Protein AF-0000000083530276 (afdb_homodimer)

Sequence (252 aa):
MCEHCATYPDEVVCFPQPLDVSVANFPADESKGFHTVPITSTIYIEQSDFREVMEKGYKRLTPDQSVGLRHAGFVISVQKLIKNKNGKLVELEATCRKSDTAEKPKAFIHWVSNPLICELRLYERLMCEHCATYPDEVVCFPQPLDVSVANFPADESKGFHTVPITSTIYIEQSDFREVMEKGYKRLTPDQSVGLRHAGFVISVQKLIKNKNGKLVELEATCRKSDTAEKPKAFIHWVSNPLICELRLYERL

Secondary structure (DSSP, 8-state):
--------SS-EE---S-EEEEE---SS-TTS--EEEEE-SEEEE-GGGB-SS--TT--SBBTTB-EEETTTTEEEEEEEEEE-TTS-EEEEEEEEEETTTSPPPS-EE--EESPEEEEEEEE---/--------SS-EE---S-EEEEEES-SS-TTS-EEEEEE-SEEEE-GGGB-SS--TT--SBBTTB-EEETTTTEEEEEEEEEE-TTS-EEEEEEEEEETTTSPPPS-EE--EESPEEEEEEEE---

pLDDT: mean 71.94, std 24.77, range [24.06, 97.12]

Foldseek 3Di:
DPPCPPPDPPPPVPCCWQQQQQQQPDPPPSPDDSRGGRVHQDKDFDPVQEDADDDPPNQGAYQVAWAAAHSRQKIKHFDDFDADPVRHTDDTDIDIDGCVPDDPGRYHGYMDDPDDDDDDDDDDDD/DPPCCPPDPPNPVPCPWQQQQQQQDDPVDSPPDRRRGRVPQDKDFDPVQEDADDDPPNQGAYQVAWAAAHRRQKIKHFDDFDADPVRHTDDTDIDIDGCVPDDPGRYHGYMDDPDDDDDDDDDDDD

Organism: Scyliorhinus torazame (NCBI:txid75743)

Radius of gyration: 19.66 Å; Cα contacts (8 Å, |Δi|>4): 557; chains: 2; bounding box: 43×63×41 Å

InterPro domains:
  IPR011035 Large ribosomal subunit protein bL25/Gln-tRNA synthetase, anti-codon-binding domain superfamily [SSF50715] (19-126)
  IPR020056 Large ribosomal subunit protein bL25/Gln-tRNA synthetase, N-terminal [G3DSA:2.40.240.10] (7-115)
  IPR020059 Glutamyl/glutaminyl-tRNA synthetase, class Ib, anti-codon binding domain [PF03950] (17-96)
  IPR050132 Glutamine/Glutamate--tRNA Ligase [PTHR43097] (15-126)

Structure (mmCIF, N/CA/C/O backbone):
data_AF-0000000083530276-model_v1
#
loop_
_entity.id
_entity.type
_entity.pdbx_description
1 polymer 'Glutamyl/glutaminyl-tRNA synthetase class Ib anti-codon binding domain-containing protein'
#
loop_
_atom_site.group_PDB
_atom_site.id
_atom_site.type_symbol
_atom_site.label_atom_id
_atom_site.label_alt_id
_atom_site.label_comp_id
_atom_site.label_asym_id
_atom_site.label_entity_id
_atom_site.label_seq_id
_atom_site.pdbx_PDB_ins_code
_atom_site.Cartn_x
_atom_site.Cartn_y
_atom_site.Cartn_z
_atom_site.occupancy
_atom_site.B_iso_or_equiv
_atom_site.auth_seq_id
_atom_site.auth_comp_id
_atom_site.auth_asym_id
_atom_site.auth_atom_id
_atom_site.pdbx_PDB_model_num
ATOM 1 N N . MET A 1 1 ? -23.109 13.375 -6.117 1 24.06 1 MET A N 1
ATOM 2 C CA . MET A 1 1 ? -23.312 14.742 -5.637 1 24.06 1 MET A CA 1
ATOM 3 C C . MET A 1 1 ? -22.234 15.133 -4.637 1 24.06 1 MET A C 1
ATOM 5 O O . MET A 1 1 ? -22.125 14.531 -3.562 1 24.06 1 MET A O 1
ATOM 9 N N . CYS A 1 2 ? -20.953 15.508 -5.176 1 31.14 2 CYS A N 1
ATOM 10 C CA . CYS A 1 2 ? -19.828 16.25 -4.637 1 31.14 2 CYS A CA 1
ATOM 11 C C . CYS A 1 2 ? -20.281 17.531 -3.957 1 31.14 2 CYS A C 1
ATOM 13 O O . CYS A 1 2 ? -20.375 18.578 -4.598 1 31.14 2 CYS A O 1
ATOM 15 N N . GLU A 1 3 ? -21.312 17.469 -3.143 1 30.55 3 GLU A N 1
ATOM 16 C CA . GLU A 1 3 ? -22.031 18.703 -2.801 1 30.55 3 GLU A CA 1
ATOM 17 C C . GLU A 1 3 ? -21.078 19.766 -2.264 1 30.55 3 GLU A C 1
ATOM 19 O O . GLU A 1 3 ? -21.078 20.906 -2.734 1 30.55 3 GLU A O 1
ATOM 24 N N . HIS A 1 4 ? -20.969 19.844 -0.93 1 28.92 4 HIS A N 1
ATOM 25 C CA . HIS A 1 4 ? -20.656 21.141 -0.32 1 28.92 4 HIS A CA 1
ATOM 26 C C . HIS A 1 4 ? -19.188 21.484 -0.476 1 28.92 4 HIS A C 1
ATOM 28 O O . HIS A 1 4 ? -18.328 20.938 0.236 1 28.92 4 HIS A O 1
ATOM 34 N N . CYS A 1 5 ? -18.656 21.625 -1.73 1 33.47 5 CYS A N 1
ATOM 35 C CA . CYS A 1 5 ? -17.469 22.422 -2.027 1 33.47 5 CYS A CA 1
ATOM 36 C C . CYS A 1 5 ? -17.516 23.766 -1.323 1 33.47 5 CYS A C 1
ATOM 38 O O . CYS A 1 5 ? -18.281 24.656 -1.717 1 33.47 5 CYS A O 1
ATOM 40 N N . ALA A 1 6 ? -17.547 23.766 0.037 1 33.94 6 ALA A N 1
ATOM 41 C CA . ALA A 1 6 ? -17.625 25.078 0.696 1 33.94 6 ALA A CA 1
ATOM 42 C C . ALA A 1 6 ? -16.641 26.062 0.076 1 33.94 6 ALA A C 1
ATOM 44 O O . ALA A 1 6 ? -15.617 25.672 -0.481 1 33.94 6 ALA A O 1
ATOM 45 N N . THR A 1 7 ? -17.094 27.406 -0.295 1 32.28 7 THR A N 1
ATOM 46 C CA . THR A 1 7 ? -16.547 28.672 -0.77 1 32.28 7 THR A CA 1
ATOM 47 C C . THR A 1 7 ? -15.266 29.016 -0.015 1 32.28 7 THR A C 1
ATOM 49 O O . THR A 1 7 ? -14.766 30.141 -0.112 1 32.28 7 THR A O 1
ATOM 52 N N . TYR A 1 8 ? -14.758 28.266 0.948 1 33.16 8 TYR A N 1
ATOM 53 C CA . TYR A 1 8 ? -13.641 29.016 1.524 1 33.16 8 TYR A CA 1
ATOM 54 C C . TYR A 1 8 ? -12.562 29.266 0.479 1 33.16 8 TYR A C 1
ATOM 56 O O . TYR A 1 8 ? -12.43 28.516 -0.486 1 33.16 8 TYR A O 1
ATOM 64 N N . PRO A 1 9 ? -11.906 30.547 0.506 1 37.06 9 PRO A N 1
ATOM 65 C CA . PRO A 1 9 ? -10.945 31.109 -0.452 1 37.06 9 PRO A CA 1
ATOM 66 C C . PRO A 1 9 ? -9.945 30.062 -0.948 1 37.06 9 PRO A C 1
ATOM 68 O O . PRO A 1 9 ? -9.367 30.234 -2.027 1 37.06 9 PRO A O 1
ATOM 71 N N . ASP A 1 10 ? -9.352 29.375 -0.023 1 37.03 10 ASP A N 1
ATOM 72 C CA . ASP A 1 10 ? -8.211 28.594 -0.499 1 37.03 10 ASP A CA 1
ATOM 73 C C . ASP A 1 10 ? -8.672 27.391 -1.333 1 37.03 10 ASP A C 1
ATOM 75 O O . ASP A 1 10 ? -9.547 26.625 -0.907 1 37.03 10 ASP A O 1
ATOM 79 N N . GLU A 1 11 ? -8.781 27.641 -2.668 1 36.16 11 GLU A N 1
ATOM 80 C CA . GLU A 1 11 ? -9.242 26.734 -3.721 1 36.16 11 GLU A CA 1
ATOM 81 C C . GLU A 1 11 ? -8.758 25.312 -3.48 1 36.16 11 GLU A C 1
ATOM 83 O O . GLU A 1 11 ? -7.551 25.047 -3.473 1 36.16 11 GLU A O 1
ATOM 88 N N . VAL A 1 12 ? -9.32 24.828 -2.562 1 40.88 12 VAL A N 1
ATOM 89 C CA . VAL A 1 12 ? -9.125 23.375 -2.486 1 40.88 12 VAL A CA 1
ATOM 90 C C . VAL A 1 12 ? -9.516 22.734 -3.814 1 40.88 12 VAL A C 1
ATOM 92 O O . VAL A 1 12 ? -10.602 22.984 -4.336 1 40.88 12 VAL A O 1
ATOM 95 N N . VAL A 1 13 ? -8.578 22.75 -4.77 1 33.81 13 VAL A N 1
ATOM 96 C CA . VAL A 1 13 ? -8.875 21.969 -5.969 1 33.81 13 VAL A CA 1
ATOM 97 C C . VAL A 1 13 ? -9.156 20.516 -5.594 1 33.81 13 VAL A C 1
ATOM 99 O O . VAL A 1 13 ? -8.352 19.891 -4.914 1 33.81 13 VAL A O 1
ATOM 102 N N . CYS A 1 14 ? -10.422 20.359 -5.184 1 36.25 14 CYS A N 1
ATOM 103 C CA . CYS A 1 14 ? -10.773 18.953 -5.066 1 36.25 14 CYS A CA 1
ATOM 104 C C . CYS A 1 14 ? -10.352 18.172 -6.312 1 36.25 14 CYS A C 1
ATOM 106 O O . CYS A 1 14 ? -10.664 18.594 -7.434 1 36.25 14 CYS A O 1
ATOM 108 N N . PHE A 1 15 ? -9.141 17.891 -6.402 1 37.22 15 PHE A N 1
ATOM 109 C CA . PHE A 1 15 ? -8.68 17.125 -7.559 1 37.22 15 PHE A CA 1
ATOM 110 C C . PHE A 1 15 ? -9.602 15.938 -7.824 1 37.22 15 PHE A C 1
ATOM 112 O O . PHE A 1 15 ? -9.672 15 -7.02 1 37.22 15 PHE A O 1
ATOM 119 N N . PRO A 1 16 ? -10.711 16.312 -8.281 1 39.78 16 PRO A N 1
ATOM 120 C CA . PRO A 1 16 ? -11.422 15.125 -8.758 1 39.78 16 PRO A CA 1
ATOM 121 C C . PRO A 1 16 ? -10.516 14.164 -9.516 1 39.78 16 PRO A C 1
ATOM 123 O O . PRO A 1 16 ? -10.875 13 -9.711 1 39.78 16 PRO A O 1
ATOM 126 N N . GLN A 1 17 ? -9.5 14.695 -10.32 1 35.34 17 GLN A N 1
ATOM 127 C CA . GLN A 1 17 ? -8.742 13.922 -11.305 1 35.34 17 GLN A CA 1
ATOM 128 C C . GLN A 1 17 ? -7.57 13.195 -10.641 1 35.34 17 GLN A C 1
ATOM 130 O O . GLN A 1 17 ? -7.008 13.68 -9.656 1 35.34 17 GLN A O 1
ATOM 135 N N . PRO A 1 18 ? -7.414 11.945 -10.93 1 37.19 18 PRO A N 1
ATOM 136 C CA . PRO A 1 18 ? -6.238 11.195 -10.484 1 37.19 18 PRO A CA 1
ATOM 137 C C . PRO A 1 18 ? -4.945 11.992 -10.602 1 37.19 18 PRO A C 1
ATOM 139 O O . PRO A 1 18 ? -4.715 12.664 -11.617 1 37.19 18 PRO A O 1
ATOM 142 N N . LEU A 1 19 ? -4.617 12.758 -9.672 1 40.28 19 LEU A N 1
ATOM 143 C CA . LEU A 1 19 ? -3.348 13.469 -9.727 1 40.28 19 LEU A CA 1
ATOM 144 C C . LEU A 1 19 ? -2.225 12.555 -10.188 1 40.28 19 LEU A C 1
ATOM 146 O O . LEU A 1 19 ? -2.096 11.43 -9.695 1 40.28 19 LEU A O 1
ATOM 150 N N . ASP A 1 20 ? -1.773 12.711 -11.406 1 34.88 20 ASP A N 1
ATOM 151 C CA . ASP A 1 20 ? -0.655 11.977 -11.984 1 34.88 20 ASP A CA 1
ATOM 152 C C . ASP A 1 20 ? 0.632 12.227 -11.203 1 34.88 20 ASP A C 1
ATOM 154 O O . ASP A 1 20 ? 1.145 13.344 -11.18 1 34.88 20 ASP A O 1
ATOM 158 N N . VAL A 1 21 ? 0.623 11.703 -9.992 1 38.84 21 VAL A N 1
ATOM 159 C CA . VAL A 1 21 ? 1.935 11.805 -9.367 1 38.84 21 VAL A CA 1
ATOM 160 C C . VAL A 1 21 ? 2.912 10.852 -10.047 1 38.84 21 VAL A C 1
ATOM 162 O O . VAL A 1 21 ? 2.598 9.68 -10.258 1 38.84 21 VAL A O 1
ATOM 165 N N . SER A 1 22 ? 3.834 11.43 -10.797 1 36.72 22 SER A N 1
ATOM 166 C CA . SER A 1 22 ? 4.891 10.648 -11.438 1 36.72 22 SER A CA 1
ATOM 167 C C . SER A 1 22 ? 5.891 10.125 -10.414 1 36.72 22 SER A C 1
ATOM 169 O O . SER A 1 22 ? 6.438 10.898 -9.625 1 36.72 22 SER A O 1
ATOM 171 N N . VAL A 1 23 ? 5.539 9.023 -9.906 1 39.56 23 VAL A N 1
ATOM 172 C CA . VAL A 1 23 ? 6.523 8.445 -9 1 39.56 23 VAL A CA 1
ATOM 173 C C . VAL A 1 23 ? 7.715 7.918 -9.797 1 39.56 23 VAL A C 1
ATOM 175 O O . VAL A 1 23 ? 7.547 7.137 -10.734 1 39.56 23 VAL A O 1
ATOM 178 N N . ALA A 1 24 ? 8.82 8.695 -9.742 1 36.19 24 ALA A N 1
ATOM 179 C CA . ALA A 1 24 ? 10.062 8.281 -10.391 1 36.19 24 ALA A CA 1
ATOM 180 C C . ALA A 1 24 ? 10.57 6.965 -9.812 1 36.19 24 ALA A C 1
ATOM 182 O O . ALA A 1 24 ? 10.609 6.793 -8.586 1 36.19 24 ALA A O 1
ATOM 183 N N . ASN A 1 25 ? 10.297 5.906 -10.445 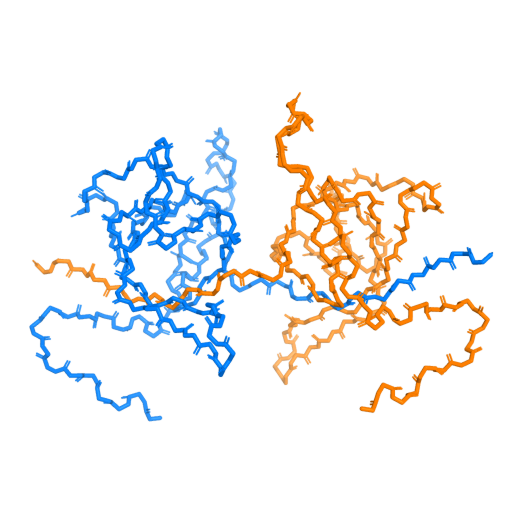1 36.06 25 ASN A N 1
ATOM 184 C CA . ASN A 1 25 ? 10.898 4.668 -9.977 1 36.06 25 ASN A CA 1
ATOM 185 C C . ASN A 1 25 ? 12.383 4.848 -9.672 1 36.06 25 ASN A C 1
ATOM 187 O O . ASN A 1 25 ? 12.828 4.598 -8.547 1 36.06 25 ASN A O 1
ATOM 191 N N . PHE A 1 26 ? 13.25 4.465 -10.523 1 36.62 26 PHE A N 1
ATOM 192 C CA . PHE A 1 26 ? 14.68 4.281 -10.312 1 36.62 26 PHE A CA 1
ATOM 193 C C . PHE A 1 26 ? 15.359 5.621 -10.062 1 36.62 26 PHE A C 1
ATOM 195 O O . PHE A 1 26 ? 15.211 6.559 -10.844 1 36.62 26 PHE A O 1
ATOM 202 N N . PRO A 1 27 ? 15.797 5.93 -8.859 1 37.75 27 PRO A N 1
ATOM 203 C CA . PRO A 1 27 ? 16.641 7.121 -8.719 1 37.75 27 PRO A CA 1
ATOM 204 C C . PRO A 1 27 ? 17.484 7.395 -9.961 1 37.75 27 PRO A C 1
ATOM 206 O O . PRO A 1 27 ? 17.672 8.555 -10.344 1 37.75 27 PRO A O 1
ATOM 209 N N . ALA A 1 28 ? 18.547 6.402 -10.312 1 36.19 28 ALA A N 1
ATOM 210 C CA . ALA A 1 28 ? 19.594 6.715 -11.281 1 36.19 28 ALA A CA 1
ATOM 211 C C . ALA A 1 28 ? 19 6.93 -12.672 1 36.19 28 ALA A C 1
ATOM 213 O O . ALA A 1 28 ? 19.5 7.738 -13.453 1 36.19 28 ALA A O 1
ATOM 214 N N . ASP A 1 29 ? 18.344 5.816 -13.367 1 33.78 29 ASP A N 1
ATOM 215 C CA . ASP A 1 29 ? 18.031 5.973 -14.789 1 33.78 29 ASP A CA 1
ATOM 216 C C . ASP A 1 29 ? 16.703 6.684 -14.984 1 33.78 29 ASP A C 1
ATOM 218 O O . ASP A 1 29 ? 15.641 6.121 -14.688 1 33.78 29 ASP A O 1
ATOM 222 N N . GLU A 1 30 ? 16.625 7.91 -14.859 1 38.12 30 GLU A N 1
ATOM 223 C CA . GLU A 1 30 ? 15.648 8.922 -15.234 1 38.12 30 GLU A CA 1
ATOM 224 C C . GLU A 1 30 ? 14.812 8.469 -16.438 1 38.12 30 GLU A C 1
ATOM 226 O O . GLU A 1 30 ? 13.828 9.117 -16.797 1 38.12 30 GLU A O 1
ATOM 231 N N . SER A 1 31 ? 15.484 7.762 -17.328 1 34.81 31 SER A N 1
ATOM 232 C CA . SER A 1 31 ? 14.875 7.496 -18.625 1 34.81 31 SER A CA 1
ATOM 233 C C . SER A 1 31 ? 13.625 6.629 -18.484 1 34.81 31 SER A C 1
ATOM 235 O O . SER A 1 31 ? 12.906 6.414 -19.469 1 34.81 31 SER A O 1
ATOM 237 N N . LYS A 1 32 ? 13.68 5.844 -17.547 1 36.72 32 LYS A N 1
ATOM 238 C CA . LYS A 1 32 ? 12.555 4.914 -17.594 1 36.72 32 LYS A CA 1
ATOM 239 C C . LYS A 1 32 ? 11.258 5.59 -17.141 1 36.72 32 LYS A C 1
ATOM 241 O O . LYS A 1 32 ? 11.297 6.617 -16.469 1 36.72 32 LYS A O 1
ATOM 246 N N . GLY A 1 33 ? 10 5 -17.297 1 30.17 33 GLY A N 1
ATOM 247 C CA . GLY A 1 33 ? 8.617 5.434 -17.484 1 30.17 33 GLY A CA 1
ATOM 248 C C . GLY A 1 33 ? 8.07 6.176 -16.281 1 30.17 33 GLY A C 1
ATOM 249 O O . GLY A 1 33 ? 8.391 5.84 -15.133 1 30.17 33 GLY A O 1
ATOM 250 N N . PHE A 1 34 ? 8.242 7.43 -16.328 1 35.69 34 PHE A N 1
ATOM 251 C CA . PHE A 1 34 ? 7.453 8.281 -15.445 1 35.69 34 PHE A CA 1
ATOM 252 C C . PHE A 1 34 ? 6.012 7.793 -15.375 1 35.69 34 PHE A C 1
ATOM 254 O O . PHE A 1 34 ? 5.434 7.395 -16.391 1 35.69 34 PHE A O 1
ATOM 261 N N . HIS A 1 35 ? 5.844 6.828 -14.422 1 35.66 35 HIS A N 1
ATOM 262 C CA . HIS A 1 35 ? 4.402 6.605 -14.406 1 35.66 35 HIS A CA 1
ATOM 263 C C . HIS A 1 35 ? 3.688 7.68 -13.594 1 35.66 35 HIS A C 1
ATOM 265 O O . HIS A 1 35 ? 4.16 8.07 -12.523 1 35.66 35 HIS A O 1
ATOM 271 N N . THR A 1 36 ? 3.193 8.68 -14.203 1 37.25 36 THR A N 1
ATOM 272 C CA . THR A 1 36 ? 2.285 9.656 -13.617 1 37.25 36 THR A CA 1
ATOM 273 C C . THR A 1 36 ? 1.164 8.969 -12.852 1 37.25 36 THR A C 1
ATOM 275 O O . THR A 1 36 ? 0.428 8.156 -13.414 1 37.25 36 THR A O 1
ATOM 278 N N . VAL A 1 37 ? 1.468 8.586 -11.656 1 40.75 37 VAL A N 1
ATOM 279 C CA . VAL A 1 37 ? 0.341 8.016 -10.93 1 40.75 37 VAL A CA 1
ATOM 280 C C . VAL A 1 37 ? -0.682 9.102 -10.609 1 40.75 37 VAL A C 1
ATOM 282 O O . VAL A 1 37 ? -0.32 10.188 -10.148 1 40.75 37 VAL A O 1
ATOM 285 N N . PRO A 1 38 ? -1.734 9.078 -11.211 1 41.25 38 PRO A N 1
ATOM 286 C CA . PRO A 1 38 ? -2.814 9.969 -10.781 1 41.25 38 PRO A CA 1
ATOM 287 C C . PRO A 1 38 ? -2.984 9.992 -9.266 1 41.25 38 PRO A C 1
ATOM 289 O O . PRO A 1 38 ? -3.105 8.938 -8.633 1 41.25 38 PRO A O 1
ATOM 292 N N . ILE A 1 39 ? -2.162 10.758 -8.609 1 45.88 39 ILE A N 1
ATOM 293 C CA . ILE A 1 39 ? -2.484 10.883 -7.188 1 45.88 39 ILE A CA 1
ATOM 294 C C . ILE A 1 39 ? -3.998 10.938 -7.008 1 45.88 39 ILE A C 1
ATOM 296 O O . ILE A 1 39 ? -4.648 11.891 -7.445 1 45.88 39 ILE A O 1
ATOM 300 N N . THR A 1 40 ? -4.527 9.867 -7.258 1 53.81 40 THR A N 1
ATOM 301 C CA . THR A 1 40 ? -5.941 9.789 -6.922 1 53.81 40 THR A CA 1
ATOM 302 C C . THR A 1 40 ? -6.195 10.305 -5.508 1 53.81 40 THR A C 1
ATOM 304 O O . THR A 1 40 ? -5.273 10.359 -4.688 1 53.81 40 THR A O 1
ATOM 307 N N . SER A 1 41 ? -7.309 10.961 -5.18 1 72 41 SER A N 1
ATOM 308 C CA . SER A 1 41 ? -7.859 11.516 -3.949 1 72 41 SER A CA 1
ATOM 309 C C . SER A 1 41 ? -7.609 10.594 -2.766 1 72 41 SER A C 1
ATOM 311 O O . SER A 1 41 ? -7.559 11.039 -1.618 1 72 41 SER A O 1
ATOM 313 N N . THR A 1 42 ? -7.145 9.367 -3.133 1 84.38 42 THR A N 1
ATOM 314 C CA . THR A 1 42 ? -6.969 8.438 -2.021 1 84.38 42 THR A CA 1
ATOM 315 C C . THR A 1 42 ? -5.641 7.695 -2.137 1 84.38 42 THR A C 1
ATOM 317 O O . THR A 1 42 ? -5.297 7.191 -3.207 1 84.38 42 THR A O 1
ATOM 320 N N . ILE A 1 43 ? -4.816 7.738 -1.068 1 86.94 43 ILE A N 1
ATOM 321 C CA . ILE A 1 43 ? -3.572 6.977 -1.052 1 86.94 43 ILE A CA 1
ATOM 322 C C . ILE A 1 43 ? -3.543 6.066 0.174 1 86.94 43 ILE A C 1
ATOM 324 O O . ILE A 1 43 ? -4.328 6.246 1.108 1 86.94 43 ILE A O 1
ATOM 328 N N . TYR A 1 44 ? -2.588 5.082 0.09 1 86.31 44 TYR A N 1
ATOM 329 C CA . TYR A 1 44 ? -2.385 4.117 1.165 1 86.31 44 TYR A CA 1
ATOM 330 C C . TYR A 1 44 ? -0.968 4.211 1.719 1 86.31 44 TYR A C 1
ATOM 332 O O . TYR A 1 44 ? 0.002 4.25 0.958 1 86.31 44 TYR A O 1
ATOM 340 N N . ILE A 1 45 ? -0.896 4.277 3.02 1 90.31 45 ILE A N 1
ATOM 341 C CA . ILE A 1 45 ? 0.416 4.289 3.654 1 90.31 45 ILE A CA 1
ATOM 342 C C . ILE A 1 45 ? 0.489 3.191 4.715 1 90.31 45 ILE A C 1
ATOM 344 O O . ILE A 1 45 ? -0.539 2.645 5.121 1 90.31 45 ILE A O 1
ATOM 348 N N . GLU A 1 46 ? 1.666 2.854 5.109 1 87.06 46 GLU A N 1
ATOM 349 C CA . GLU A 1 46 ? 1.831 1.878 6.18 1 87.06 46 GLU A CA 1
ATOM 350 C C . GLU A 1 46 ? 1.321 2.428 7.512 1 87.06 46 GLU A C 1
ATOM 352 O O . GLU A 1 46 ? 1.518 3.605 7.816 1 87.06 46 GLU A O 1
ATOM 357 N N . GLN A 1 47 ? 0.797 1.548 8.305 1 86 47 GLN A N 1
ATOM 358 C CA . GLN A 1 47 ? 0.309 1.954 9.617 1 86 47 GLN A CA 1
ATOM 359 C C . GLN A 1 47 ? 1.434 2.539 10.461 1 86 47 GLN A C 1
ATOM 361 O O . GLN A 1 47 ? 1.215 3.48 11.227 1 86 47 GLN A O 1
ATOM 366 N N . SER A 1 48 ? 2.629 2.012 10.312 1 86.94 48 SER A N 1
ATOM 367 C CA . SER A 1 48 ? 3.76 2.449 11.133 1 86.94 48 SER A CA 1
ATOM 368 C C . SER A 1 48 ? 4.223 3.846 10.727 1 86.94 48 SER A C 1
ATOM 370 O O . SER A 1 48 ? 4.992 4.48 11.453 1 86.94 48 SER A O 1
ATOM 372 N N . ASP A 1 49 ? 3.744 4.344 9.664 1 90.62 49 ASP A N 1
ATOM 373 C CA . ASP A 1 49 ? 4.172 5.645 9.164 1 90.62 49 ASP A CA 1
ATOM 374 C C . ASP A 1 49 ? 3.297 6.766 9.719 1 90.62 49 ASP A C 1
ATOM 376 O O . ASP A 1 49 ? 3.42 7.922 9.312 1 90.62 49 ASP A O 1
ATOM 380 N N . PHE A 1 50 ? 2.4 6.402 10.625 1 94.75 50 PHE A N 1
ATOM 381 C CA . PHE A 1 50 ? 1.54 7.379 11.281 1 94.75 50 PHE A CA 1
ATOM 382 C C . PHE A 1 50 ? 1.456 7.117 12.773 1 94.75 50 PHE A C 1
ATOM 384 O O . PHE A 1 50 ? 1.355 5.965 13.203 1 94.75 50 PHE A O 1
ATOM 391 N N . ARG A 1 51 ? 1.524 8.234 13.438 1 93.56 51 ARG A N 1
ATOM 392 C CA . ARG A 1 51 ? 1.273 8.18 14.875 1 93.56 51 ARG A CA 1
ATOM 393 C C . ARG A 1 51 ? 0.386 9.336 15.32 1 93.56 51 ARG A C 1
ATOM 395 O O . ARG A 1 51 ? 0.561 10.469 14.859 1 93.56 51 ARG A O 1
ATOM 402 N N . GLU A 1 52 ? -0.517 8.992 16.188 1 93.62 52 GLU A N 1
ATOM 403 C CA . GLU A 1 52 ? -1.414 10.031 16.672 1 93.62 52 GLU A CA 1
ATOM 404 C C . GLU A 1 52 ? -0.697 10.961 17.656 1 93.62 52 GLU A C 1
ATOM 406 O O . GLU A 1 52 ? -1.006 12.148 17.734 1 93.62 52 GLU A O 1
ATOM 411 N N . VAL A 1 53 ? 0.203 10.336 18.312 1 91.75 53 VAL A N 1
ATOM 412 C CA . VAL A 1 53 ? 0.939 11.109 19.312 1 91.75 53 VAL A CA 1
ATOM 413 C C . VAL A 1 53 ? 2.404 11.219 18.891 1 91.75 53 VAL A C 1
ATOM 415 O O . VAL A 1 53 ? 3.029 10.227 18.516 1 91.75 53 VAL A O 1
ATOM 418 N N . MET A 1 54 ? 2.838 12.344 18.969 1 89.06 54 MET A N 1
ATOM 419 C CA . MET A 1 54 ? 4.23 12.602 18.609 1 89.06 54 MET A CA 1
ATOM 420 C C . MET A 1 54 ? 5.176 12 19.641 1 89.06 54 MET A C 1
ATOM 422 O O . MET A 1 54 ? 4.965 12.156 20.844 1 89.06 54 MET A O 1
ATOM 426 N N . GLU A 1 55 ? 6.02 11.195 19.156 1 90.06 55 GLU A N 1
ATOM 427 C CA . GLU A 1 55 ? 7.055 10.625 20.016 1 90.06 55 GLU A CA 1
ATOM 428 C C . GLU A 1 55 ? 8.438 11.148 19.625 1 90.06 55 GLU A C 1
ATOM 430 O O . GLU A 1 55 ? 8.68 11.477 18.453 1 90.06 55 GLU A O 1
ATOM 435 N N . LYS A 1 56 ? 9.195 11.164 20.641 1 90.62 56 LYS A N 1
ATOM 436 C CA . LYS A 1 56 ? 10.547 11.648 20.391 1 90.62 56 LYS A CA 1
ATOM 437 C C . LYS A 1 56 ? 11.234 10.82 19.312 1 90.62 56 LYS A C 1
ATOM 439 O O . LYS A 1 56 ? 11.188 9.586 19.344 1 90.62 56 LYS A O 1
ATOM 444 N N . GLY A 1 57 ? 11.789 11.484 18.422 1 91.94 57 GLY A N 1
ATOM 445 C CA . GLY A 1 57 ? 12.562 10.812 17.375 1 91.94 57 GLY A CA 1
ATOM 446 C C . GLY A 1 57 ? 11.711 10.375 16.203 1 91.94 57 GLY A C 1
ATOM 447 O O . GLY A 1 57 ? 12.25 9.953 15.172 1 91.94 57 GLY A O 1
ATOM 448 N N . TYR A 1 58 ? 10.43 10.414 16.422 1 93.31 58 TYR A N 1
ATOM 449 C CA . TYR A 1 58 ? 9.555 10.039 15.32 1 93.31 58 TYR A CA 1
ATOM 450 C C . TYR A 1 58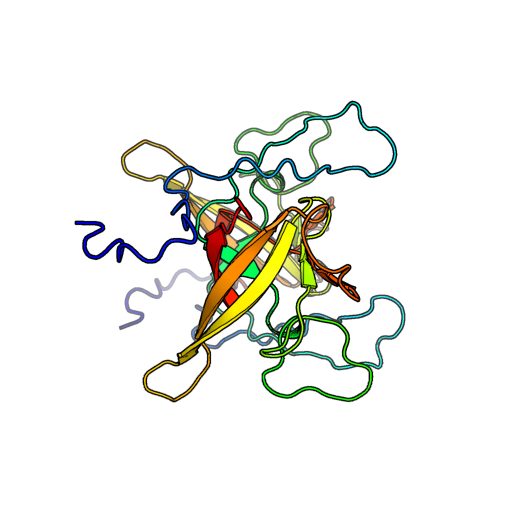 ? 9.461 11.156 14.297 1 93.31 58 TYR A C 1
ATOM 452 O O . TYR A 1 58 ? 9.133 12.297 14.633 1 93.31 58 TYR A O 1
ATOM 460 N N . LYS A 1 59 ? 9.734 10.938 13 1 96 59 LYS A N 1
ATOM 461 C CA . LYS A 1 59 ? 9.867 11.984 11.992 1 96 59 LYS A CA 1
ATOM 462 C C . LYS A 1 59 ? 8.805 11.844 10.906 1 96 59 LYS A C 1
ATOM 464 O O . LYS A 1 59 ? 8.773 12.633 9.953 1 96 59 LYS A O 1
ATOM 469 N N . ARG A 1 60 ? 7.91 10.93 11.062 1 96.62 60 ARG A N 1
ATOM 470 C CA . ARG A 1 60 ? 6.949 10.688 9.992 1 96.62 60 ARG A CA 1
ATOM 471 C C . ARG A 1 60 ? 5.629 11.398 10.273 1 96.62 60 ARG A C 1
ATOM 473 O O . ARG A 1 60 ? 5.617 12.492 10.828 1 96.62 60 ARG A O 1
ATOM 480 N N . LEU A 1 61 ? 4.574 10.938 9.852 1 96.94 61 LEU A N 1
ATOM 481 C CA . LEU A 1 61 ? 3.312 11.664 9.828 1 96.94 61 LEU A CA 1
ATOM 482 C C . LEU A 1 61 ? 2.637 11.625 11.195 1 96.94 61 LEU A C 1
ATOM 484 O O . LEU A 1 61 ? 2.51 10.555 11.797 1 96.94 61 LEU A O 1
ATOM 488 N N . THR A 1 62 ? 2.357 12.695 11.703 1 96.81 62 THR A N 1
ATOM 489 C CA . THR A 1 62 ? 1.498 12.891 12.867 1 96.81 62 THR A CA 1
ATOM 490 C C . THR A 1 62 ? 0.482 14 12.609 1 96.81 62 THR A C 1
ATOM 492 O O . THR A 1 62 ? 0.565 14.703 11.594 1 96.81 62 THR A O 1
ATOM 495 N N . PRO A 1 63 ? -0.477 14.094 13.523 1 96.06 63 PRO A N 1
ATOM 496 C CA . PRO A 1 63 ? -1.422 15.203 13.336 1 96.06 63 PRO A CA 1
ATOM 497 C C . PRO A 1 63 ? -0.74 16.562 13.328 1 96.06 63 PRO A C 1
ATOM 499 O O . PRO A 1 63 ? -1.229 17.5 12.695 1 96.06 63 PRO A O 1
ATOM 502 N N . ASP A 1 64 ? 0.492 16.703 13.883 1 95.12 64 ASP A N 1
ATOM 503 C CA . ASP A 1 64 ? 1.174 17.984 14.023 1 95.12 64 ASP A CA 1
ATOM 504 C C . ASP A 1 64 ? 2.42 18.047 13.141 1 95.12 64 ASP A C 1
ATOM 506 O O . ASP A 1 64 ? 3.145 19.047 13.148 1 95.12 64 ASP A O 1
ATOM 510 N N . GLN A 1 65 ? 2.607 16.938 12.461 1 96.12 65 GLN A N 1
ATOM 511 C CA . GLN A 1 65 ? 3.826 16.859 11.664 1 96.12 65 GLN A CA 1
ATOM 512 C C . GLN A 1 65 ? 3.533 16.344 10.258 1 96.12 65 GLN A C 1
ATOM 514 O O . GLN A 1 65 ? 2.922 15.297 10.086 1 96.12 65 GLN A O 1
ATOM 519 N N . SER A 1 66 ? 4.004 17.062 9.281 1 97.06 66 SER A N 1
ATOM 520 C CA . SER A 1 66 ? 3.799 16.672 7.891 1 97.06 66 SER A CA 1
ATOM 521 C C . SER A 1 66 ? 4.902 15.742 7.41 1 97.06 66 SER A C 1
ATOM 523 O O . SER A 1 66 ? 5.922 15.57 8.086 1 97.06 66 SER A O 1
ATOM 525 N N . VAL A 1 67 ? 4.609 15.164 6.262 1 97.12 67 VAL A N 1
ATOM 526 C CA . VAL A 1 67 ? 5.59 14.266 5.676 1 97.12 67 VAL A CA 1
ATOM 527 C C . VAL A 1 67 ? 5.555 14.383 4.152 1 97.12 67 VAL A C 1
ATOM 529 O O . VAL A 1 67 ? 4.516 14.711 3.574 1 97.12 67 VAL A O 1
ATOM 532 N N . GLY A 1 68 ? 6.699 14.172 3.613 1 95.38 68 GLY A N 1
ATOM 533 C CA . GLY A 1 68 ? 6.754 14.109 2.162 1 95.38 68 GLY A CA 1
ATOM 534 C C . GLY A 1 68 ? 6.414 12.734 1.612 1 95.38 68 GLY A C 1
ATOM 535 O O . GLY A 1 68 ? 6.711 11.719 2.242 1 95.38 68 GLY A O 1
ATOM 536 N N . LEU A 1 69 ? 5.766 12.727 0.464 1 89.62 69 LEU A N 1
ATOM 537 C CA . LEU A 1 69 ? 5.547 11.477 -0.255 1 89.62 69 LEU A CA 1
ATOM 538 C C . LEU A 1 69 ? 6.734 11.148 -1.154 1 89.62 69 LEU A C 1
ATOM 540 O O . LEU A 1 69 ? 7.117 11.953 -2.004 1 89.62 69 LEU A O 1
ATOM 544 N N . ARG A 1 70 ? 7.203 9.984 -0.907 1 88.31 70 ARG A N 1
ATOM 545 C CA . ARG A 1 70 ? 8.43 9.594 -1.591 1 88.31 70 ARG A CA 1
ATOM 546 C C . ARG A 1 70 ? 8.258 9.648 -3.105 1 88.31 70 ARG A C 1
ATOM 548 O O . ARG A 1 70 ? 7.316 9.062 -3.65 1 88.31 70 ARG A O 1
ATOM 555 N N . HIS A 1 71 ? 9.094 10.438 -3.773 1 83.62 71 HIS A N 1
ATOM 556 C CA . HIS A 1 71 ? 9.211 10.555 -5.223 1 83.62 71 HIS A CA 1
ATOM 557 C C . HIS A 1 71 ? 7.938 11.133 -5.832 1 83.62 71 HIS A C 1
ATOM 559 O O . HIS A 1 71 ? 7.688 10.969 -7.027 1 83.62 71 HIS A O 1
ATOM 565 N N . ALA A 1 72 ? 7.109 11.758 -5.094 1 83.19 72 ALA A N 1
ATOM 566 C CA . ALA A 1 72 ? 5.852 12.289 -5.613 1 83.19 72 ALA A CA 1
ATOM 567 C C . ALA A 1 72 ? 5.902 13.812 -5.715 1 83.19 72 ALA A C 1
ATOM 569 O O . ALA A 1 72 ? 5.098 14.414 -6.426 1 83.19 72 ALA A O 1
ATOM 570 N N . GLY A 1 73 ? 6.789 14.414 -4.957 1 87.19 73 GLY A N 1
ATOM 571 C CA . GLY A 1 73 ? 6.906 15.867 -4.961 1 87.19 73 GLY A CA 1
ATOM 572 C C . GLY A 1 73 ? 5.82 16.547 -4.16 1 87.19 73 GLY A C 1
ATOM 573 O O . GLY A 1 73 ? 5.484 17.703 -4.418 1 87.19 73 GLY A O 1
ATOM 574 N N . PHE A 1 74 ? 5.195 15.836 -3.229 1 89.12 74 PHE A N 1
ATOM 575 C CA . PHE A 1 74 ? 4.117 16.391 -2.422 1 89.12 74 PHE A CA 1
ATOM 576 C C . PHE A 1 74 ? 4.383 16.172 -0.937 1 89.12 74 PHE A C 1
ATOM 578 O O . PHE A 1 74 ? 5.066 15.227 -0.554 1 89.12 74 PHE A O 1
ATOM 585 N N . VAL A 1 75 ? 3.852 17.094 -0.254 1 92.94 75 VAL A N 1
ATOM 586 C CA . VAL A 1 75 ? 3.846 17.016 1.203 1 92.94 75 VAL A CA 1
ATOM 587 C C . VAL A 1 75 ? 2.408 16.938 1.711 1 92.94 75 VAL A C 1
ATOM 589 O O . VAL A 1 75 ? 1.531 17.656 1.23 1 92.94 75 VAL A O 1
ATOM 592 N N . ILE A 1 76 ? 2.211 16.062 2.723 1 93.81 76 ILE A N 1
ATOM 593 C CA . ILE A 1 76 ? 0.844 15.93 3.213 1 93.81 76 ILE A CA 1
ATOM 594 C C . ILE A 1 76 ? 0.791 16.281 4.695 1 93.81 76 ILE A C 1
ATOM 596 O O . ILE A 1 76 ? 1.776 16.109 5.418 1 93.81 76 ILE A O 1
ATOM 600 N N . SER A 1 77 ? -0.364 16.781 5.062 1 94.69 77 SER A N 1
ATOM 601 C CA . SER A 1 77 ? -0.661 17.141 6.445 1 94.69 77 SER A CA 1
ATOM 602 C C . SER A 1 77 ? -2.049 16.656 6.855 1 94.69 77 SER A C 1
ATOM 604 O O . SER A 1 77 ? -3.006 16.781 6.086 1 94.69 77 SER A O 1
ATOM 606 N N . VAL A 1 78 ? -2.111 16.188 8.07 1 95.5 78 VAL A N 1
ATOM 607 C CA . VAL A 1 78 ? -3.373 15.617 8.531 1 95.5 78 VAL A CA 1
ATOM 608 C C . VAL A 1 78 ? -4.34 16.734 8.906 1 95.5 78 VAL A C 1
ATOM 610 O O . VAL A 1 78 ? -3.963 17.688 9.586 1 95.5 78 VAL A O 1
ATOM 613 N N . GLN A 1 79 ? -5.539 16.594 8.438 1 91.69 79 GLN A N 1
ATOM 614 C CA . GLN A 1 79 ? -6.598 17.547 8.789 1 91.69 79 GLN A CA 1
ATOM 615 C C . GLN A 1 79 ? -7.586 16.906 9.773 1 91.69 79 GLN A C 1
ATOM 617 O O . GLN A 1 79 ? -8.07 17.578 10.688 1 91.69 79 GLN A O 1
ATOM 622 N N . LYS A 1 80 ? -7.918 15.664 9.508 1 92.38 80 LYS A N 1
ATOM 623 C CA . LYS A 1 80 ? -8.938 14.992 10.305 1 92.38 80 LYS A CA 1
ATOM 624 C C . LYS A 1 80 ? -8.617 13.508 10.461 1 92.38 80 LYS A C 1
ATOM 626 O O . LYS A 1 80 ? -8.164 12.859 9.516 1 92.38 80 LYS A O 1
ATOM 631 N N . LEU A 1 81 ? -8.883 13.023 11.688 1 94.06 81 LEU A N 1
ATOM 632 C CA . LEU A 1 81 ? -8.805 11.594 11.969 1 94.06 81 LEU A CA 1
ATOM 633 C C . LEU A 1 81 ? -10.188 10.953 11.906 1 94.06 81 LEU A C 1
ATOM 635 O O . LEU A 1 81 ? -11.117 11.422 12.57 1 94.06 81 LEU A O 1
ATOM 639 N N . ILE A 1 82 ? -10.32 9.945 11.148 1 89.38 82 ILE A N 1
ATOM 640 C CA . ILE A 1 82 ? -11.594 9.242 11.031 1 89.38 82 ILE A CA 1
ATOM 641 C C . ILE A 1 82 ? -11.492 7.879 11.711 1 89.38 82 ILE A C 1
ATOM 643 O O . ILE A 1 82 ? -10.727 7.016 11.281 1 89.38 82 ILE A O 1
ATOM 647 N N . LYS A 1 83 ? -12.273 7.723 12.75 1 89.62 83 LYS A N 1
ATOM 648 C CA . LYS A 1 83 ? -12.258 6.484 13.523 1 89.62 83 LYS A CA 1
ATOM 649 C C . LYS A 1 83 ? -13.547 5.699 13.328 1 89.62 83 LYS A C 1
ATOM 651 O O . LYS A 1 83 ? -14.602 6.281 13.07 1 89.62 83 LYS A O 1
ATOM 656 N N . ASN A 1 84 ? -13.336 4.406 13.391 1 84.25 84 ASN A N 1
ATOM 657 C CA . ASN A 1 84 ? -14.531 3.58 13.273 1 84.25 84 ASN A CA 1
ATOM 658 C C . ASN A 1 84 ? -15.312 3.539 14.586 1 84.25 84 ASN A C 1
ATOM 660 O O . ASN A 1 84 ? -14.984 4.262 15.531 1 84.25 84 ASN A O 1
ATOM 664 N N . LYS A 1 85 ? -16.359 2.713 14.469 1 87.62 85 LYS A N 1
ATOM 665 C CA . LYS A 1 85 ? -17.266 2.633 15.609 1 87.62 85 LYS A CA 1
ATOM 666 C C . LYS A 1 85 ? -16.531 2.162 16.859 1 87.62 85 LYS A C 1
ATOM 668 O O . LYS A 1 85 ? -16.906 2.506 17.984 1 87.62 85 LYS A O 1
ATOM 673 N N . ASN A 1 86 ? -15.406 1.454 16.719 1 89 86 ASN A N 1
ATOM 674 C CA . ASN A 1 86 ? -14.633 0.923 17.828 1 89 86 ASN A CA 1
ATOM 675 C C . ASN A 1 86 ? -13.523 1.883 18.25 1 89 86 ASN A C 1
ATOM 677 O O . ASN A 1 86 ? -12.68 1.54 19.094 1 89 86 ASN A O 1
ATOM 681 N N . GLY A 1 87 ? -13.484 2.992 17.625 1 87.94 87 GLY A N 1
ATOM 682 C CA . GLY A 1 87 ? -12.5 4.004 17.969 1 87.94 87 GLY A CA 1
ATOM 683 C C . GLY A 1 87 ? -11.164 3.797 17.266 1 87.94 87 GLY A C 1
ATOM 684 O O . GLY A 1 87 ? -10.188 4.477 17.578 1 87.94 87 GLY A O 1
ATOM 685 N N . LYS A 1 88 ? -11.117 2.85 16.422 1 84.75 88 LYS A N 1
ATOM 686 C CA . LYS A 1 88 ? -9.883 2.564 15.703 1 84.75 88 LYS A CA 1
ATOM 687 C C . LYS A 1 88 ? -9.734 3.457 14.469 1 84.75 88 LYS A C 1
ATOM 689 O O . LYS A 1 88 ? -10.703 3.678 13.742 1 84.75 88 LYS A O 1
ATOM 694 N N . LEU A 1 89 ? -8.555 4.02 14.328 1 89.12 89 LEU A N 1
ATOM 695 C CA . LEU A 1 89 ? -8.25 4.871 13.188 1 89.12 89 LEU A CA 1
ATOM 696 C C . LEU A 1 89 ? -8.281 4.07 11.891 1 89.12 89 LEU A C 1
ATOM 698 O O . LEU A 1 89 ? -7.594 3.059 11.758 1 89.12 89 LEU A O 1
ATOM 702 N N . VAL A 1 90 ? -9.156 4.578 11.008 1 82.5 90 VAL A N 1
ATOM 703 C CA . VAL A 1 90 ? -9.289 3.811 9.773 1 82.5 90 VAL A CA 1
ATOM 704 C C . VAL A 1 90 ? -8.852 4.664 8.586 1 82.5 90 VAL A C 1
ATOM 706 O O . VAL A 1 90 ? -8.359 4.137 7.59 1 82.5 90 VAL A O 1
ATOM 709 N N . GLU A 1 91 ? -9.086 5.953 8.75 1 90.06 91 GLU A N 1
ATOM 710 C CA . GLU A 1 91 ? -8.812 6.852 7.629 1 90.06 91 GLU A CA 1
ATOM 711 C C . GLU A 1 91 ? -8.32 8.211 8.117 1 90.06 91 GLU A C 1
ATOM 713 O O . GLU A 1 91 ? -8.664 8.641 9.227 1 90.06 91 GLU A O 1
ATOM 718 N N . LEU A 1 92 ? -7.512 8.812 7.25 1 93.88 92 LEU A N 1
ATOM 719 C CA . LEU A 1 92 ? -7.059 10.18 7.477 1 93.88 92 LEU A CA 1
ATOM 720 C C . LEU A 1 92 ? -7.539 11.102 6.359 1 93.88 92 LEU A C 1
ATOM 722 O O . LEU A 1 92 ? -7.535 10.719 5.188 1 93.88 92 LEU A O 1
ATOM 726 N N . GLU A 1 93 ? -8.023 12.188 6.77 1 89.06 93 GLU A N 1
ATOM 727 C CA . GLU A 1 93 ? -8.141 13.289 5.816 1 89.06 93 GLU A CA 1
ATOM 728 C C . GLU A 1 93 ? -6.918 14.195 5.875 1 89.06 93 GLU A C 1
ATOM 730 O O . GLU A 1 93 ? -6.543 14.672 6.949 1 89.06 93 GLU A O 1
ATOM 735 N N . ALA A 1 94 ? -6.324 14.344 4.719 1 92.56 94 ALA A N 1
ATOM 736 C CA . ALA A 1 94 ? -5.086 15.117 4.707 1 92.56 94 ALA A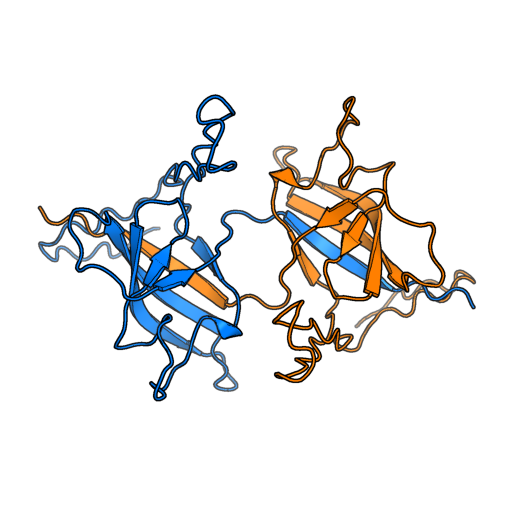 CA 1
ATOM 737 C C . ALA A 1 94 ? -5.074 16.125 3.555 1 92.56 94 ALA A C 1
ATOM 739 O O . ALA A 1 94 ? -5.758 15.922 2.547 1 92.56 94 ALA A O 1
ATOM 740 N N . THR A 1 95 ? -4.328 17.172 3.811 1 89.38 95 THR A 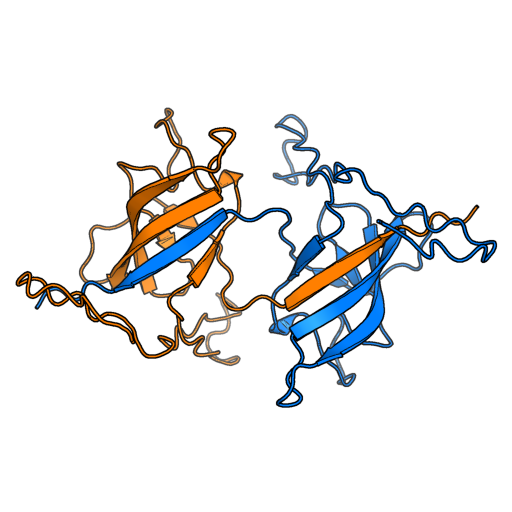N 1
ATOM 741 C CA . THR A 1 95 ? -4.047 18.109 2.73 1 89.38 95 THR A CA 1
ATOM 742 C C . THR A 1 95 ? -2.727 17.766 2.047 1 89.38 95 THR A C 1
ATOM 744 O O . THR A 1 95 ? -1.834 17.188 2.666 1 89.38 95 THR A O 1
ATOM 747 N N . CYS A 1 96 ? -2.764 18.062 0.842 1 88.38 96 CYS A N 1
ATOM 748 C CA . CYS A 1 96 ? -1.562 17.828 0.05 1 88.38 96 CYS A CA 1
ATOM 749 C C . CYS A 1 96 ? -1.123 19.094 -0.665 1 88.38 96 CYS A C 1
ATOM 751 O O . CYS A 1 96 ? -1.948 19.797 -1.252 1 88.38 96 CYS A O 1
ATOM 753 N N . ARG A 1 97 ? 0.222 19.344 -0.546 1 86.88 97 ARG A N 1
ATOM 754 C CA . ARG A 1 97 ? 0.81 20.5 -1.214 1 86.88 97 ARG A CA 1
ATOM 755 C C . ARG A 1 97 ? 2.09 20.125 -1.947 1 86.88 97 ARG A C 1
ATOM 757 O O . ARG A 1 97 ? 2.797 19.203 -1.534 1 86.88 97 ARG A O 1
ATOM 764 N N . LYS A 1 98 ? 2.346 20.875 -2.99 1 85.12 98 LYS A N 1
ATOM 765 C CA . LYS A 1 98 ? 3.615 20.656 -3.678 1 85.12 98 LYS A CA 1
ATOM 766 C C . LYS A 1 98 ? 4.797 20.938 -2.756 1 85.12 98 LYS A C 1
ATOM 768 O O . LYS A 1 98 ? 4.773 21.906 -1.983 1 85.12 98 LYS A O 1
ATOM 773 N N . SER A 1 99 ? 5.777 20.078 -2.893 1 89.06 99 SER A N 1
ATOM 774 C CA . SER A 1 99 ? 6.93 20.156 -1.999 1 89.06 99 SER A CA 1
ATOM 775 C C . SER A 1 99 ? 7.633 21.5 -2.115 1 89.06 99 SER A C 1
ATOM 777 O O . SER A 1 99 ? 8.227 21.984 -1.147 1 89.06 99 SER A O 1
ATOM 779 N N . ASP A 1 100 ? 7.582 22.078 -3.27 1 89 100 ASP A N 1
ATOM 780 C CA . ASP A 1 100 ? 8.266 23.359 -3.469 1 89 100 ASP A CA 1
ATOM 781 C C . ASP A 1 100 ? 7.504 24.5 -2.795 1 89 100 ASP A C 1
ATOM 783 O O . ASP A 1 100 ? 8.055 25.578 -2.596 1 89 100 ASP A O 1
ATOM 787 N N . THR A 1 101 ? 6.258 24.328 -2.389 1 87 101 THR A N 1
ATOM 788 C CA . THR A 1 101 ? 5.449 25.359 -1.753 1 87 101 THR A CA 1
ATOM 789 C C . THR A 1 101 ? 5.215 25.031 -0.28 1 87 101 THR A C 1
ATOM 791 O O . THR A 1 101 ? 4.66 25.844 0.461 1 87 101 THR A O 1
ATOM 794 N N . ALA A 1 102 ? 5.555 23.906 0.135 1 89.38 102 ALA A N 1
ATOM 795 C CA . ALA A 1 102 ? 5.332 23.453 1.507 1 89.38 102 ALA A CA 1
ATOM 796 C C . ALA A 1 102 ? 6.625 23.516 2.318 1 89.38 102 ALA A C 1
ATOM 798 O O . ALA A 1 102 ? 7.719 23.578 1.753 1 89.38 102 ALA A O 1
ATOM 799 N N . GLU A 1 103 ? 6.414 23.562 3.598 1 92.31 103 GLU A N 1
ATOM 800 C CA . GLU A 1 103 ? 7.566 23.422 4.484 1 92.31 103 GLU A CA 1
ATOM 801 C C . GLU A 1 103 ? 8.273 22.078 4.258 1 92.31 103 GLU A C 1
ATOM 803 O O . GLU A 1 103 ? 7.617 21.047 4.074 1 92.31 103 GLU A O 1
ATOM 808 N N . LYS A 1 104 ? 9.57 22.172 4.328 1 94.5 104 LYS A N 1
ATOM 809 C CA . LYS A 1 104 ? 10.359 20.953 4.098 1 94.5 104 LYS A CA 1
ATOM 810 C C . LYS A 1 104 ? 10.055 19.891 5.152 1 94.5 104 LYS A C 1
ATOM 812 O O . LYS A 1 104 ? 10.234 20.125 6.348 1 94.5 104 LYS A O 1
ATOM 817 N N . PRO A 1 105 ? 9.578 18.828 4.746 1 96.31 105 PRO A N 1
ATOM 818 C CA . PRO A 1 105 ? 9.258 17.781 5.707 1 96.31 105 PRO A CA 1
ATOM 819 C C . PRO A 1 105 ? 10.5 17.125 6.297 1 96.31 105 PRO A C 1
ATOM 821 O O . PRO A 1 105 ? 11.586 17.188 5.711 1 96.31 105 PRO A O 1
ATOM 824 N N . LYS A 1 106 ? 10.344 16.484 7.414 1 95.69 106 LYS A N 1
ATOM 825 C CA . LYS A 1 106 ? 11.461 15.828 8.094 1 95.69 106 LYS A CA 1
ATOM 826 C C . LYS A 1 106 ? 11.75 14.461 7.484 1 95.69 106 LYS A C 1
ATOM 828 O O . LYS A 1 106 ? 12.867 13.961 7.578 1 95.69 106 LYS A O 1
ATOM 833 N N . ALA A 1 107 ? 10.75 13.883 6.883 1 96.75 107 ALA A N 1
ATOM 834 C CA . ALA A 1 107 ? 10.906 12.547 6.316 1 96.75 107 ALA A CA 1
ATOM 835 C C . ALA A 1 107 ? 9.977 12.344 5.121 1 96.75 107 ALA A C 1
ATOM 837 O O . ALA A 1 107 ? 9.078 13.156 4.879 1 96.75 107 ALA A O 1
ATOM 838 N N . PHE A 1 108 ? 10.32 11.344 4.336 1 94.19 108 PHE A N 1
ATOM 839 C CA . PHE A 1 108 ? 9.492 10.891 3.225 1 94.19 108 PHE A CA 1
ATOM 840 C C . PHE A 1 108 ? 9.047 9.445 3.436 1 94.19 108 PHE A C 1
ATOM 842 O O . PHE A 1 108 ? 9.82 8.609 3.904 1 94.19 108 PHE A O 1
ATOM 849 N N . ILE A 1 109 ? 7.773 9.25 3.074 1 92.5 109 ILE A N 1
ATOM 850 C CA . ILE A 1 109 ? 7.273 7.906 3.314 1 92.5 109 ILE A CA 1
ATOM 851 C C . ILE A 1 109 ? 6.832 7.277 1.994 1 92.5 109 ILE A C 1
ATOM 853 O O . ILE A 1 109 ? 6.539 7.984 1.028 1 92.5 109 ILE A O 1
ATOM 857 N N . HIS A 1 110 ? 6.812 5.945 2.115 1 82.31 110 HIS A N 1
ATOM 858 C CA . HIS A 1 110 ? 6.293 5.188 0.985 1 82.31 110 HIS A CA 1
ATOM 859 C C . HIS A 1 110 ? 4.77 5.266 0.927 1 82.31 110 HIS A C 1
ATOM 861 O O . HIS A 1 110 ? 4.109 5.344 1.965 1 82.31 110 HIS A O 1
ATOM 867 N N . TRP A 1 111 ? 4.277 5.188 -0.24 1 85.44 111 TRP A N 1
ATOM 868 C CA . TRP A 1 111 ? 2.846 5.324 -0.484 1 85.44 111 TRP A CA 1
ATOM 869 C C . TRP A 1 111 ? 2.438 4.586 -1.755 1 85.44 111 TRP A C 1
ATOM 871 O O . TRP A 1 111 ? 3.273 4.316 -2.621 1 85.44 111 TRP A O 1
ATOM 881 N N . VAL A 1 112 ? 1.242 4.23 -1.708 1 82.62 112 VAL A N 1
ATOM 882 C CA . VAL A 1 112 ? 0.71 3.578 -2.9 1 82.62 112 VAL A CA 1
ATOM 883 C C . VAL A 1 112 ? -0.647 4.18 -3.256 1 82.62 112 VAL A C 1
ATOM 885 O O . VAL A 1 112 ? -1.477 4.422 -2.375 1 82.62 112 VAL A O 1
ATOM 888 N N . SER A 1 113 ? -0.742 4.496 -4.496 1 81.56 113 SER A N 1
ATOM 889 C CA . SER A 1 113 ? -2.037 4.902 -5.031 1 81.56 113 SER A CA 1
ATOM 890 C C . SER A 1 113 ? -2.619 3.832 -5.945 1 81.56 113 SER A C 1
ATOM 892 O O . SER A 1 113 ? -1.885 3.172 -6.684 1 81.56 113 SER A O 1
ATOM 894 N N . ASN A 1 114 ? -3.949 3.588 -5.82 1 79.31 114 ASN A N 1
ATOM 895 C CA . ASN A 1 114 ? -4.656 2.619 -6.652 1 79.31 114 ASN A CA 1
ATOM 896 C C . ASN A 1 114 ? -3.994 1.247 -6.605 1 79.31 114 ASN A C 1
ATOM 898 O O . ASN A 1 114 ? -3.59 0.714 -7.641 1 79.31 114 ASN A O 1
ATOM 902 N N . PRO A 1 115 ? -3.801 0.768 -5.473 1 85.62 115 PRO A N 1
ATOM 903 C CA . PRO A 1 115 ? -3.127 -0.528 -5.363 1 85.62 115 PRO A CA 1
ATOM 904 C C . PRO A 1 115 ? -3.934 -1.667 -5.984 1 85.62 115 PRO A C 1
ATOM 906 O O . PRO A 1 115 ? -5.141 -1.527 -6.199 1 85.62 115 PRO A O 1
ATOM 909 N N . LEU A 1 116 ? -3.207 -2.635 -6.402 1 87.38 116 LEU A N 1
ATOM 910 C CA . LEU A 1 116 ? -3.879 -3.895 -6.711 1 87.38 116 LEU A CA 1
ATOM 911 C C . LEU A 1 116 ? -4.184 -4.672 -5.434 1 87.38 116 LEU A C 1
ATOM 913 O O . LEU A 1 116 ? -3.289 -4.918 -4.625 1 87.38 116 LEU A O 1
ATOM 917 N N . ILE A 1 117 ? -5.445 -5.012 -5.266 1 87 117 ILE A N 1
ATOM 918 C CA . ILE A 1 117 ? -5.879 -5.723 -4.07 1 87 117 ILE A CA 1
ATOM 919 C C . ILE A 1 117 ? -5.762 -7.23 -4.293 1 87 117 ILE A C 1
ATOM 921 O O . ILE A 1 117 ? -6.145 -7.738 -5.352 1 87 117 ILE A O 1
ATOM 925 N N . CYS A 1 118 ? -5.191 -7.836 -3.316 1 88.81 118 CYS A N 1
ATOM 926 C CA . CYS A 1 118 ? -5.055 -9.281 -3.395 1 88.81 118 CYS A CA 1
ATOM 927 C C . CYS A 1 118 ? -5.75 -9.961 -2.217 1 88.81 118 CYS A C 1
ATOM 929 O O . CYS A 1 118 ? -5.453 -9.664 -1.06 1 88.81 118 CYS A O 1
ATOM 931 N N . GLU A 1 119 ? -6.691 -10.781 -2.592 1 85.31 119 GLU A N 1
ATOM 932 C CA . GLU A 1 119 ? -7.305 -11.641 -1.584 1 85.31 119 GLU A CA 1
ATOM 933 C C . GLU A 1 119 ? -6.562 -12.969 -1.464 1 85.31 119 GLU A C 1
ATOM 935 O O . GLU A 1 119 ? -6.492 -13.742 -2.426 1 85.31 119 GLU A O 1
ATOM 940 N N . LEU A 1 120 ? -6.07 -13.242 -0.264 1 84.5 120 LEU A N 1
ATOM 941 C CA . LEU A 1 120 ? -5.168 -14.375 -0.078 1 84.5 120 LEU A CA 1
ATOM 942 C C . LEU A 1 120 ? -5.891 -15.547 0.574 1 84.5 120 LEU A C 1
ATOM 944 O O . LEU A 1 120 ? -6.68 -15.359 1.502 1 84.5 120 LEU A O 1
ATOM 948 N N . ARG A 1 121 ? -5.652 -16.656 -0.06 1 79.88 121 ARG A N 1
ATOM 949 C CA . ARG A 1 121 ? -6.07 -17.922 0.543 1 79.88 121 ARG A CA 1
ATOM 950 C C . ARG A 1 121 ? -4.863 -18.766 0.922 1 79.88 121 ARG A C 1
ATOM 952 O O . ARG A 1 121 ? -4.027 -19.078 0.073 1 79.88 121 ARG A O 1
ATOM 959 N N . LEU A 1 122 ? -4.762 -19.031 2.176 1 76.69 122 LEU A N 1
ATOM 960 C CA . LEU A 1 122 ? -3.617 -19.781 2.668 1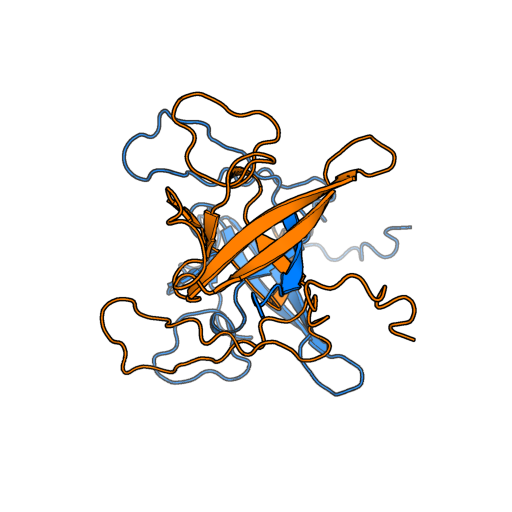 76.69 122 LEU A CA 1
ATOM 961 C C . LEU A 1 122 ? -3.756 -21.266 2.332 1 76.69 122 LEU A C 1
ATOM 963 O O . LEU A 1 122 ? -4.801 -21.875 2.59 1 76.69 122 LEU A O 1
ATOM 967 N N . TYR A 1 123 ? -2.709 -21.734 1.68 1 71.88 123 TYR A N 1
ATOM 968 C CA . TYR A 1 123 ? -2.635 -23.156 1.372 1 71.88 123 TYR A CA 1
ATOM 969 C C . TYR A 1 123 ? -1.479 -23.812 2.117 1 71.88 123 TYR A C 1
ATOM 971 O O . TYR A 1 123 ? -0.341 -23.344 2.049 1 71.88 123 TYR A O 1
ATOM 979 N N . GLU A 1 124 ? -1.815 -24.469 3.158 1 64.06 124 GLU A N 1
ATOM 980 C CA . GLU A 1 124 ? -0.792 -25.266 3.824 1 64.06 124 GLU A CA 1
ATOM 981 C C . GLU A 1 124 ? -0.794 -26.703 3.312 1 64.06 124 GLU A C 1
ATOM 983 O O . GLU A 1 124 ? -1.853 -27.266 3.006 1 64.06 124 GLU A O 1
ATOM 988 N N . ARG A 1 125 ? 0.223 -27.047 2.514 1 55.38 125 ARG A N 1
ATOM 989 C CA . ARG A 1 125 ? 0.279 -28.469 2.176 1 55.38 125 ARG A CA 1
ATOM 990 C C . ARG A 1 125 ? 0.144 -29.328 3.422 1 55.38 125 ARG A C 1
ATOM 992 O O . ARG A 1 125 ? 0.771 -29.047 4.449 1 55.38 125 ARG A O 1
ATOM 999 N N . LEU A 1 126 ? -1.027 -29.812 3.574 1 44.41 126 LEU A N 1
ATOM 1000 C CA . LEU A 1 126 ? -1.049 -30.922 4.516 1 44.41 126 LEU A CA 1
ATOM 1001 C C . LEU A 1 126 ? -0.027 -31.984 4.125 1 44.41 126 LEU A C 1
ATOM 1003 O O . LEU A 1 126 ? 0.27 -32.156 2.941 1 44.41 126 LEU A O 1
ATOM 1007 N N . MET B 1 1 ? -21.016 -15.266 7.551 1 24.7 1 MET B N 1
ATOM 1008 C CA . MET B 1 1 ? -21.188 -16.656 7.125 1 24.7 1 MET B CA 1
ATOM 1009 C C . MET B 1 1 ? -20.203 -17 6.02 1 24.7 1 MET B C 1
ATOM 1011 O O . MET B 1 1 ? -20.219 -16.406 4.941 1 24.7 1 MET B O 1
ATOM 1015 N N . CYS B 1 2 ? -18.922 -17.375 6.445 1 32.16 2 CYS B N 1
ATOM 1016 C CA . CYS B 1 2 ? -17.797 -18 5.754 1 32.16 2 CYS B CA 1
ATOM 1017 C C . CYS B 1 2 ? -18.25 -19.266 5.023 1 32.16 2 CYS B C 1
ATOM 1019 O O . CYS B 1 2 ? -18.156 -20.359 5.566 1 32.16 2 CYS B O 1
ATOM 1021 N N . GLU B 1 3 ? -19.391 -19.281 4.406 1 32.41 3 GLU B N 1
ATOM 1022 C CA . GLU B 1 3 ? -20.031 -20.547 4.078 1 32.41 3 GLU B CA 1
ATOM 1023 C C . GLU B 1 3 ? -19.078 -21.453 3.299 1 32.41 3 GLU B C 1
ATOM 1025 O O . GLU B 1 3 ? -18.922 -22.625 3.633 1 32.41 3 GLU B O 1
ATOM 1030 N N . HIS B 1 4 ? -19.031 -21.328 1.969 1 30.23 4 HIS B N 1
ATOM 1031 C CA . HIS B 1 4 ? -18.656 -22.531 1.213 1 30.23 4 HIS B CA 1
ATOM 1032 C C . HIS B 1 4 ? -17.156 -22.766 1.271 1 30.23 4 HIS B C 1
ATOM 1034 O O . HIS B 1 4 ? -16.391 -22.125 0.544 1 30.23 4 HIS B O 1
ATOM 1040 N N . CYS B 1 5 ? -16.547 -22.922 2.498 1 34.41 5 CYS B N 1
ATOM 1041 C CA . CYS B 1 5 ? -15.297 -23.641 2.686 1 34.41 5 CYS B CA 1
ATOM 1042 C C . CYS B 1 5 ? -15.32 -24.969 1.938 1 34.41 5 CYS B C 1
ATOM 1044 O O . CYS B 1 5 ? -16.031 -25.906 2.332 1 34.41 5 CYS B O 1
ATOM 1046 N N . ALA B 1 6 ? -15.445 -24.938 0.59 1 34.84 6 ALA B N 1
ATOM 1047 C CA . ALA B 1 6 ? -15.5 -26.219 -0.115 1 34.84 6 ALA B CA 1
ATOM 1048 C C . ALA B 1 6 ? -14.43 -27.172 0.404 1 34.84 6 ALA B C 1
ATOM 1050 O O . ALA B 1 6 ? -13.383 -26.75 0.903 1 34.84 6 ALA B O 1
ATOM 1051 N N . THR B 1 7 ? -14.766 -28.516 0.801 1 32.75 7 THR B N 1
ATOM 1052 C CA . THR B 1 7 ? -14.125 -29.781 1.169 1 32.75 7 THR B CA 1
ATOM 1053 C C . THR B 1 7 ? -12.922 -30.062 0.269 1 32.75 7 THR B C 1
ATOM 1055 O O . THR B 1 7 ? -12.367 -31.156 0.283 1 32.75 7 THR B O 1
ATOM 1058 N N . TYR B 1 8 ? -12.516 -29.281 -0.714 1 33.84 8 TYR B N 1
ATOM 1059 C CA . TYR B 1 8 ? -11.445 -29.984 -1.414 1 33.84 8 TYR B CA 1
ATOM 1060 C C . TYR B 1 8 ? -10.25 -30.219 -0.497 1 33.84 8 TYR B C 1
ATOM 1062 O O . TYR B 1 8 ? -10.047 -29.469 0.465 1 33.84 8 TYR B O 1
ATOM 1070 N N . PRO B 1 9 ? -9.539 -31.453 -0.643 1 37.5 9 PRO B N 1
ATOM 1071 C CA . PRO B 1 9 ? -8.461 -31.984 0.2 1 37.5 9 PRO B CA 1
ATOM 1072 C C . PRO B 1 9 ? -7.492 -30.891 0.667 1 37.5 9 PRO B C 1
ATOM 1074 O O . PRO B 1 9 ? -6.844 -31.047 1.707 1 37.5 9 PRO B O 1
ATOM 1077 N N . ASP B 1 10 ? -7.004 -30.156 -0.276 1 38.03 10 ASP B N 1
ATOM 1078 C CA . ASP B 1 10 ? -5.926 -29.25 0.127 1 38.03 10 ASP B CA 1
ATOM 1079 C C . ASP B 1 10 ? -6.465 -28.094 0.959 1 38.03 10 ASP B C 1
ATOM 1081 O O . ASP B 1 10 ? -7.406 -27.406 0.549 1 38.03 10 ASP B O 1
ATOM 1085 N N . GLU B 1 11 ? -6.582 -28.344 2.314 1 37.34 11 GLU B N 1
ATOM 1086 C CA . GLU B 1 11 ? -7.148 -27.516 3.375 1 37.34 11 GLU B CA 1
ATOM 1087 C C . GLU B 1 11 ? -6.828 -26.031 3.152 1 37.34 11 GLU B C 1
ATOM 1089 O O . GLU B 1 11 ? -5.656 -25.641 3.143 1 37.34 11 GLU B O 1
ATOM 1094 N N . VAL B 1 12 ? -7.402 -25.594 2.223 1 40.91 12 VAL B N 1
ATOM 1095 C CA . VAL B 1 12 ? -7.363 -24.141 2.18 1 40.91 12 VAL B CA 1
ATOM 1096 C C . VAL B 1 12 ? -7.789 -23.578 3.533 1 40.91 12 VAL B C 1
ATOM 1098 O O . VAL B 1 12 ? -8.797 -24 4.102 1 40.91 12 VAL B O 1
ATOM 1101 N N . VAL B 1 13 ? -6.828 -23.531 4.496 1 36.62 13 VAL B N 1
ATOM 1102 C CA . VAL B 1 13 ? -7.18 -22.828 5.727 1 36.62 13 VAL B CA 1
ATOM 1103 C C . VAL B 1 13 ? -7.676 -21.422 5.391 1 36.62 13 VAL B C 1
ATOM 1105 O O . VAL B 1 13 ? -7.004 -20.672 4.68 1 36.62 13 VAL B O 1
ATOM 1108 N N . CYS B 1 14 ? -9.008 -21.438 5.027 1 38.56 14 CYS B N 1
ATOM 1109 C CA . CYS B 1 14 ? -9.57 -20.094 4.961 1 38.56 14 CYS B CA 1
ATOM 1110 C C . CYS B 1 14 ? -9.133 -19.266 6.16 1 38.56 14 CYS B C 1
ATOM 1112 O O . CYS B 1 14 ? -9.188 -19.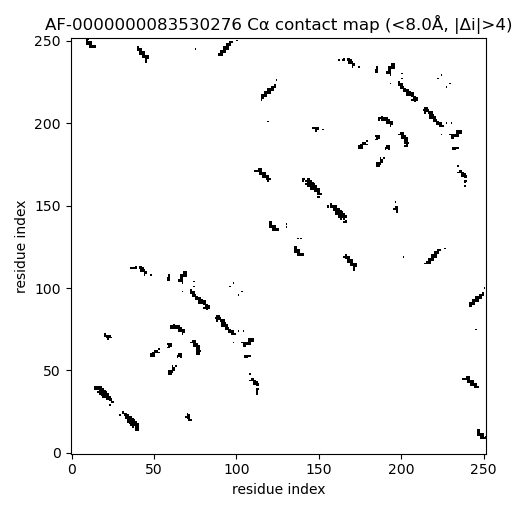734 7.301 1 38.56 14 CYS B O 1
ATOM 1114 N N . PHE B 1 15 ? -8.055 -18.609 6.066 1 40.59 15 PHE B N 1
ATOM 1115 C CA . PHE B 1 15 ? -7.559 -17.75 7.137 1 40.59 15 PHE B CA 1
ATOM 1116 C C . PHE B 1 15 ? -8.695 -16.984 7.789 1 40.59 15 PHE B C 1
ATOM 1118 O O . PHE B 1 15 ? -9.227 -16.031 7.203 1 40.59 15 PHE B O 1
ATOM 1125 N N . PRO B 1 16 ? -9.617 -17.719 8.32 1 40.38 16 PRO B N 1
ATOM 1126 C CA . PRO B 1 16 ? -10.5 -16.797 9.031 1 40.38 16 PRO B CA 1
ATOM 1127 C C . PRO B 1 16 ? -9.734 -15.734 9.812 1 40.38 16 PRO B C 1
ATOM 1129 O O . PRO B 1 16 ? -10.25 -14.633 10.047 1 40.38 16 PRO B O 1
ATOM 1132 N N . GLN B 1 17 ? -8.508 -16.109 10.461 1 37.38 17 GLN B N 1
ATOM 1133 C CA . GLN B 1 17 ? -7.785 -15.305 11.43 1 37.38 17 GLN B CA 1
ATOM 1134 C C . GLN B 1 17 ? -6.68 -14.492 10.758 1 37.38 17 GLN B C 1
ATOM 1136 O O . GLN B 1 17 ? -6.082 -14.945 9.781 1 37.38 17 GLN B O 1
ATOM 1141 N N . PRO B 1 18 ? -6.621 -13.211 10.992 1 37.88 18 PRO B N 1
ATOM 1142 C CA . PRO B 1 18 ? -5.539 -12.344 10.508 1 37.88 18 PRO B CA 1
ATOM 1143 C C . PRO B 1 18 ? -4.168 -13 10.625 1 37.88 18 PRO B C 1
ATOM 1145 O O . PRO B 1 18 ? -3.865 -13.641 11.641 1 37.88 18 PRO B O 1
ATOM 1148 N N . LEU B 1 19 ? -3.76 -13.758 9.695 1 41.41 19 LEU B N 1
ATOM 1149 C CA . LEU B 1 19 ? -2.414 -14.312 9.773 1 41.41 19 LEU B CA 1
ATOM 1150 C C . LEU B 1 19 ? -1.403 -13.234 10.156 1 41.41 19 LEU B C 1
ATOM 1152 O O . LEU B 1 19 ? -1.405 -12.141 9.578 1 41.41 19 LEU B O 1
ATOM 1156 N N . ASP B 1 20 ? -1.012 -13.25 11.383 1 38.34 20 ASP B N 1
ATOM 1157 C CA . ASP B 1 20 ? -0.009 -12.328 11.898 1 38.34 20 ASP B CA 1
ATOM 1158 C C . ASP B 1 20 ? 1.307 -12.461 11.141 1 38.34 20 ASP B C 1
ATOM 1160 O O . ASP B 1 20 ? 1.906 -13.539 11.109 1 38.34 20 ASP B O 1
ATOM 1164 N N . VAL B 1 21 ? 1.314 -11.961 9.969 1 40.97 21 VAL B N 1
ATOM 1165 C CA . VAL B 1 21 ? 2.635 -11.961 9.352 1 40.97 21 VAL B CA 1
ATOM 1166 C C . VAL B 1 21 ? 3.49 -10.852 9.961 1 40.97 21 VAL B C 1
ATOM 1168 O O . VAL B 1 21 ? 3.035 -9.711 10.102 1 40.97 21 VAL B O 1
ATOM 1171 N N . SER B 1 22 ? 4.492 -11.305 10.695 1 39.38 22 SER B N 1
ATOM 1172 C CA . SER B 1 22 ? 5.449 -10.367 11.273 1 39.38 22 SER B CA 1
ATOM 1173 C C . SER B 1 22 ? 6.379 -9.797 10.203 1 39.38 22 SER B C 1
ATOM 1175 O O . SER B 1 22 ? 7.016 -10.555 9.461 1 39.38 22 SER B O 1
ATOM 1177 N N . VAL B 1 23 ? 5.945 -8.742 9.633 1 42.75 23 VAL B N 1
ATOM 1178 C CA . VAL B 1 23 ? 6.844 -8.117 8.672 1 42.75 23 VAL B CA 1
ATOM 1179 C C . VAL B 1 23 ? 7.973 -7.398 9.406 1 42.75 23 VAL B C 1
ATOM 1181 O O . VAL B 1 23 ? 7.723 -6.609 10.32 1 42.75 23 VAL B O 1
ATOM 1184 N N . ALA B 1 24 ? 9.211 -7.988 9.305 1 40.88 24 ALA B N 1
ATOM 1185 C CA . ALA B 1 24 ? 10.398 -7.391 9.914 1 40.88 24 ALA B CA 1
ATOM 1186 C C . ALA B 1 24 ? 10.719 -6.039 9.281 1 40.88 24 ALA B C 1
ATOM 1188 O O . ALA B 1 24 ? 10.586 -5.867 8.07 1 40.88 24 ALA B O 1
ATOM 1189 N N . ASN B 1 25 ? 10.508 -5.027 10.047 1 39.25 25 ASN B N 1
ATOM 1190 C CA . ASN B 1 25 ? 10.867 -3.713 9.523 1 39.25 25 ASN B CA 1
ATOM 1191 C C . ASN B 1 25 ? 12.242 -3.725 8.875 1 39.25 25 ASN B C 1
ATOM 1193 O O . ASN B 1 25 ? 12.414 -3.221 7.762 1 39.25 25 ASN B O 1
ATOM 1197 N N . PHE B 1 26 ? 13.273 -3.535 9.656 1 38.59 26 PHE B N 1
ATOM 1198 C CA . PHE B 1 26 ? 14.641 -3.246 9.219 1 38.59 26 PHE B CA 1
ATOM 1199 C C . PHE B 1 26 ? 15.344 -4.516 8.766 1 38.59 26 PHE B C 1
ATOM 1201 O O . PHE B 1 26 ? 15.484 -5.469 9.539 1 38.59 26 PHE B O 1
ATOM 1208 N N . PRO B 1 27 ? 15.391 -4.688 7.48 1 40.81 27 PRO B N 1
ATOM 1209 C CA . PRO B 1 27 ? 16.188 -5.863 7.105 1 40.81 27 PRO B CA 1
ATOM 1210 C C . PRO B 1 27 ? 17.359 -6.113 8.047 1 40.81 27 PRO B C 1
ATOM 1212 O O . PRO B 1 27 ? 17.719 -7.266 8.312 1 40.81 27 PRO B O 1
ATOM 1215 N N . ALA B 1 28 ? 18.328 -5.113 8.258 1 39.94 28 ALA B N 1
ATOM 1216 C CA . ALA B 1 28 ? 19.578 -5.352 8.977 1 39.94 28 ALA B CA 1
ATOM 1217 C C . ALA B 1 28 ? 19.312 -5.602 10.461 1 39.94 28 ALA B C 1
ATOM 1219 O O . ALA B 1 28 ? 20.141 -6.219 11.148 1 39.94 28 ALA B O 1
ATOM 1220 N N . ASP B 1 29 ? 18.484 -4.734 11.227 1 34.62 29 ASP B N 1
ATOM 1221 C CA . ASP B 1 29 ? 18.359 -4.926 12.664 1 34.62 29 ASP B CA 1
ATOM 1222 C C . ASP B 1 29 ? 17.062 -5.645 13.008 1 34.62 29 ASP B C 1
ATOM 1224 O O . ASP B 1 29 ? 15.977 -5.059 12.922 1 34.62 29 ASP B O 1
ATOM 1228 N N . GLU B 1 30 ? 17.031 -6.898 12.922 1 40.09 30 GLU B N 1
ATOM 1229 C CA . GLU B 1 30 ? 16.062 -7.906 13.344 1 40.09 30 GLU B CA 1
ATOM 1230 C C . GLU B 1 30 ? 15.398 -7.508 14.656 1 40.09 30 GLU B C 1
ATOM 1232 O O . GLU B 1 30 ? 14.422 -8.133 15.07 1 40.09 30 GLU B O 1
ATOM 1237 N N . SER B 1 31 ? 16.172 -6.902 15.477 1 38.38 31 SER B N 1
ATOM 1238 C CA . SER B 1 31 ? 15.742 -6.691 16.859 1 38.38 31 SER B CA 1
ATOM 1239 C C . SER B 1 31 ? 14.508 -5.793 16.922 1 38.38 31 SER B C 1
ATOM 1241 O O . SER B 1 31 ? 13.859 -5.691 17.953 1 38.38 31 SER B O 1
ATOM 1243 N N . LYS B 1 32 ? 14.484 -4.879 16.062 1 37.06 32 LYS B N 1
ATOM 1244 C CA . LYS B 1 32 ? 13.422 -3.893 16.266 1 37.06 32 LYS B CA 1
ATOM 1245 C C . LYS B 1 32 ? 12.125 -4.352 15.617 1 37.06 32 LYS B C 1
ATOM 1247 O O . LYS B 1 32 ? 12.125 -4.879 14.5 1 37.06 32 LYS B O 1
ATOM 1252 N N . GLY B 1 33 ? 11.102 -4.465 16.266 1 32.41 33 GLY B N 1
ATOM 1253 C CA . GLY B 1 33 ? 9.711 -4.797 16.531 1 32.41 33 GLY B CA 1
ATOM 1254 C C . GLY B 1 33 ? 9.07 -5.602 15.406 1 32.41 33 GLY B C 1
ATOM 1255 O O . GLY B 1 33 ? 9.43 -5.438 14.242 1 32.41 33 GLY B O 1
ATOM 1256 N N . PHE B 1 34 ? 9.078 -6.852 15.633 1 38.69 34 PHE B N 1
ATOM 1257 C CA . PHE B 1 34 ? 8.281 -7.77 14.836 1 38.69 34 PHE B CA 1
ATOM 1258 C C . PHE B 1 34 ? 6.809 -7.367 14.852 1 38.69 34 PHE B C 1
ATOM 1260 O O . PHE B 1 34 ? 6.297 -6.922 15.883 1 38.69 34 PHE B O 1
ATOM 1267 N N . HIS B 1 35 ? 6.488 -6.605 13.805 1 38.25 35 HIS B N 1
ATOM 1268 C CA . HIS B 1 35 ? 5.039 -6.484 13.898 1 38.25 35 HIS B CA 1
ATOM 1269 C C . HIS B 1 35 ? 4.348 -7.648 13.195 1 38.25 35 HIS B C 1
ATOM 1271 O O . HIS B 1 35 ? 4.77 -8.07 12.117 1 38.25 35 HIS B O 1
ATOM 1277 N N . THR B 1 36 ? 3.906 -8.578 13.906 1 39.97 36 THR B N 1
ATOM 1278 C CA . THR B 1 36 ? 3.07 -9.672 13.43 1 39.97 36 THR B CA 1
ATOM 1279 C C . THR B 1 36 ? 1.844 -9.133 12.695 1 39.97 36 THR B C 1
ATOM 1281 O O . THR B 1 36 ? 1.099 -8.312 13.242 1 39.97 36 THR B O 1
ATOM 1284 N N . VAL B 1 37 ? 2.002 -8.836 11.492 1 42.44 37 VAL B N 1
ATOM 1285 C CA . VAL B 1 37 ? 0.783 -8.414 10.805 1 42.44 37 VAL B CA 1
ATOM 1286 C C . VAL B 1 37 ? -0.123 -9.625 10.578 1 42.44 37 VAL B C 1
ATOM 1288 O O . VAL B 1 37 ? 0.334 -10.664 10.109 1 42.44 37 VAL B O 1
ATOM 1291 N N . PRO B 1 38 ? -1.148 -9.672 11.273 1 43.47 38 PRO B N 1
ATOM 1292 C CA . PRO B 1 38 ? -2.133 -10.68 10.875 1 43.47 38 PRO B CA 1
ATOM 1293 C C . PRO B 1 38 ? -2.385 -10.703 9.375 1 43.47 38 PRO B C 1
ATOM 1295 O O . PRO B 1 38 ? -2.639 -9.664 8.766 1 43.47 38 PRO B O 1
ATOM 1298 N N . ILE B 1 39 ? -1.492 -11.375 8.703 1 47.16 39 ILE B N 1
ATOM 1299 C CA . ILE B 1 39 ? -1.825 -11.508 7.289 1 47.16 39 ILE B CA 1
ATOM 1300 C C . ILE B 1 39 ? -3.328 -11.719 7.133 1 47.16 39 ILE B C 1
ATOM 1302 O O . ILE B 1 39 ? -3.865 -12.75 7.551 1 47.16 39 ILE B O 1
ATOM 1306 N N . THR B 1 40 ? -4.035 -10.82 7.473 1 53.88 40 THR B N 1
ATOM 1307 C CA . THR B 1 40 ? -5.434 -10.906 7.074 1 53.88 40 THR B CA 1
ATOM 1308 C C . THR B 1 40 ? -5.555 -11.234 5.59 1 53.88 40 THR B C 1
ATOM 1310 O O . THR B 1 40 ? -4.582 -11.117 4.84 1 53.88 40 THR B O 1
ATOM 1313 N N . SER B 1 41 ? -6.73 -11.75 5.066 1 71.56 41 SER B N 1
ATOM 1314 C CA . SER B 1 41 ? -7.258 -12.242 3.797 1 71.56 41 SER B CA 1
ATOM 1315 C C . SER B 1 41 ? -7.031 -11.234 2.676 1 71.56 41 SER B C 1
ATOM 1317 O O . SER B 1 41 ? -6.961 -11.609 1.502 1 71.56 41 SER B O 1
ATOM 1319 N N . THR B 1 42 ? -6.531 -9.953 3.082 1 82.81 42 THR B N 1
ATOM 1320 C CA . THR B 1 42 ? -6.449 -9 1.981 1 82.81 42 THR B CA 1
ATOM 1321 C C . THR B 1 42 ? -5.156 -8.188 2.066 1 82.81 42 THR B C 1
ATOM 1323 O O . THR B 1 42 ? -4.832 -7.641 3.121 1 82.81 42 THR B O 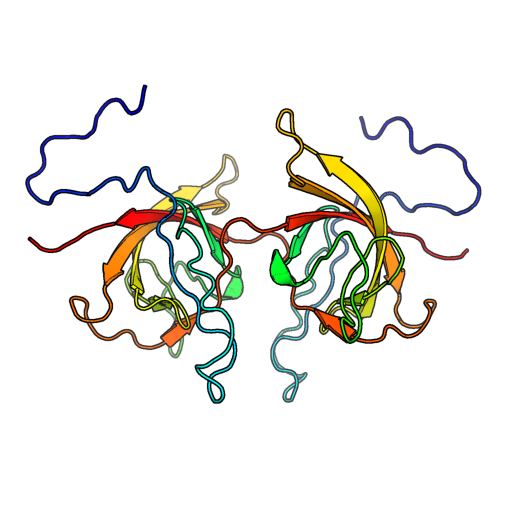1
ATOM 1326 N N . ILE B 1 43 ? -4.297 -8.172 0.979 1 86.19 43 ILE B N 1
ATOM 1327 C CA . ILE B 1 43 ? -3.102 -7.34 0.92 1 86.19 43 ILE B CA 1
ATOM 1328 C C . ILE B 1 43 ? -3.168 -6.43 -0.304 1 86.19 43 ILE B C 1
ATOM 1330 O O . ILE B 1 43 ? -3.971 -6.656 -1.212 1 86.19 43 ILE B O 1
ATOM 1334 N N . TYR B 1 44 ? -2.281 -5.395 -0.237 1 86.12 44 TYR B N 1
ATOM 1335 C CA . TYR B 1 44 ? -2.17 -4.414 -1.314 1 86.12 44 TYR B CA 1
ATOM 1336 C C . TYR B 1 44 ? -0.77 -4.422 -1.914 1 86.12 44 TYR B C 1
ATOM 1338 O O . TYR B 1 44 ? 0.225 -4.402 -1.186 1 86.12 44 TYR B O 1
ATOM 1346 N N . ILE B 1 45 ? -0.734 -4.473 -3.225 1 90.38 45 ILE B N 1
ATOM 1347 C CA . ILE B 1 45 ? 0.556 -4.41 -3.902 1 90.38 45 ILE B CA 1
ATOM 1348 C C . ILE B 1 45 ? 0.527 -3.312 -4.965 1 90.38 45 ILE B C 1
ATOM 1350 O O . ILE B 1 45 ? -0.544 -2.828 -5.34 1 90.38 45 ILE B O 1
ATOM 1354 N N . GLU B 1 46 ? 1.668 -2.916 -5.383 1 87.31 46 GLU B N 1
ATOM 1355 C CA . GLU B 1 46 ? 1.74 -1.935 -6.461 1 87.31 46 GLU B CA 1
ATOM 1356 C C . GLU B 1 46 ? 1.225 -2.518 -7.773 1 87.31 46 GLU B C 1
ATOM 1358 O O . GLU B 1 46 ? 1.481 -3.684 -8.086 1 87.31 46 GLU B O 1
ATOM 1363 N N . GLN B 1 47 ? 0.627 -1.664 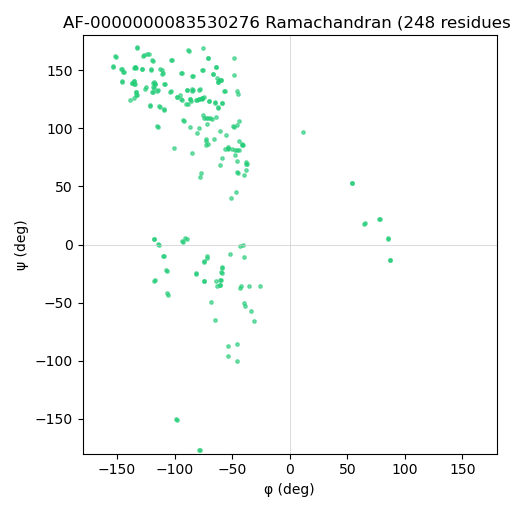-8.555 1 86.56 47 GLN B N 1
ATOM 1364 C CA . GLN B 1 47 ? 0.125 -2.104 -9.852 1 86.56 47 GLN B CA 1
ATOM 1365 C C . GLN B 1 47 ? 1.258 -2.621 -10.734 1 86.56 47 GLN B C 1
ATOM 1367 O O . GLN B 1 47 ? 1.074 -3.572 -11.5 1 86.56 47 GLN B O 1
ATOM 1372 N N . SER B 1 48 ? 2.422 -2.021 -10.617 1 87.5 48 SER B N 1
ATOM 1373 C CA . SER B 1 48 ? 3.553 -2.389 -11.461 1 87.5 48 SER B CA 1
ATOM 1374 C C . SER B 1 48 ? 4.109 -3.756 -11.078 1 87.5 48 SER B C 1
ATOM 1376 O O . SER B 1 48 ? 4.898 -4.344 -11.82 1 87.5 48 SER B O 1
ATOM 1378 N N . ASP B 1 49 ? 3.707 -4.273 -9.992 1 91.06 49 ASP B N 1
ATOM 1379 C CA . ASP B 1 49 ? 4.23 -5.547 -9.508 1 91.06 49 ASP B CA 1
ATOM 1380 C C . ASP B 1 49 ? 3.408 -6.719 -10.047 1 91.06 49 ASP B C 1
ATOM 1382 O O . ASP B 1 49 ? 3.621 -7.867 -9.648 1 91.06 49 ASP B O 1
ATOM 1386 N N . PHE B 1 50 ? 2.457 -6.406 -10.906 1 95.12 50 PHE B N 1
ATOM 1387 C CA . PHE B 1 50 ? 1.642 -7.438 -11.539 1 95.12 50 PHE B CA 1
ATOM 1388 C C . PHE B 1 50 ? 1.497 -7.176 -13.031 1 95.12 50 PHE B C 1
ATOM 1390 O O . PHE B 1 50 ? 1.312 -6.035 -13.453 1 95.12 50 PHE B O 1
ATOM 1397 N N . ARG B 1 51 ? 1.612 -8.289 -13.703 1 93.81 51 ARG B N 1
ATOM 1398 C CA . ARG B 1 51 ? 1.318 -8.242 -15.133 1 93.81 51 ARG B CA 1
ATOM 1399 C C . ARG B 1 51 ? 0.488 -9.453 -15.555 1 93.81 51 ARG B C 1
ATOM 1401 O O . ARG B 1 51 ? 0.74 -10.57 -15.102 1 93.81 51 ARG B O 1
ATOM 1408 N N . GLU B 1 52 ? -0.449 -9.172 -16.391 1 93.75 52 GLU B N 1
ATOM 1409 C CA . GLU B 1 52 ? -1.3 -10.258 -16.859 1 93.75 52 GLU B CA 1
ATOM 1410 C C . GLU B 1 52 ? -0.562 -11.141 -17.875 1 93.75 52 GLU B C 1
ATOM 1412 O O . GLU B 1 52 ? -0.808 -12.344 -17.938 1 93.75 52 GLU B O 1
ATOM 1417 N N . VAL B 1 53 ? 0.28 -10.469 -18.547 1 91.81 53 VAL B N 1
ATOM 1418 C CA . VAL B 1 53 ? 1.029 -11.195 -19.562 1 91.81 53 VAL B CA 1
ATOM 1419 C C . VAL B 1 53 ? 2.514 -11.211 -19.203 1 91.81 53 VAL B C 1
ATOM 1421 O O . VAL B 1 53 ? 3.084 -10.172 -18.859 1 91.81 53 VAL B O 1
ATOM 1424 N N . MET B 1 54 ? 3.008 -12.32 -19.297 1 89.06 54 MET B N 1
ATOM 1425 C CA . MET B 1 54 ? 4.426 -12.477 -18.984 1 89.06 54 MET B CA 1
ATOM 1426 C C . MET B 1 54 ? 5.297 -11.828 -20.047 1 89.06 54 MET B C 1
ATOM 1428 O O . MET B 1 54 ? 5.055 -11.992 -21.234 1 89.06 54 MET B O 1
ATOM 1432 N N . GLU B 1 55 ? 6.098 -10.953 -19.578 1 90.19 55 GLU B N 1
ATOM 1433 C CA . GLU B 1 55 ? 7.074 -10.312 -20.453 1 90.19 55 GLU B CA 1
ATOM 1434 C C . GLU B 1 55 ? 8.492 -10.75 -20.109 1 90.19 55 GLU B C 1
ATOM 1436 O O . GLU B 1 55 ? 8.789 -11.062 -18.953 1 90.19 55 GLU B O 1
ATOM 1441 N N . LYS B 1 56 ? 9.227 -10.727 -21.141 1 90.81 56 LYS B N 1
ATOM 1442 C CA . LYS B 1 56 ? 10.617 -11.125 -20.938 1 90.81 56 LYS B CA 1
ATOM 1443 C C . LYS B 1 56 ? 11.281 -10.266 -19.875 1 90.81 56 LYS B C 1
ATOM 1445 O O . LYS B 1 56 ? 11.148 -9.039 -19.891 1 90.81 56 LYS B O 1
ATOM 1450 N N . GLY B 1 57 ? 11.906 -10.891 -19.016 1 92 57 GLY B N 1
ATOM 1451 C CA . GLY B 1 57 ? 12.664 -10.18 -18 1 92 57 GLY B CA 1
ATOM 1452 C C . GLY B 1 57 ? 11.836 -9.797 -16.781 1 92 57 GLY B C 1
ATOM 1453 O O . GLY B 1 57 ? 12.375 -9.359 -15.773 1 92 57 GLY B O 1
ATOM 1454 N N . TYR B 1 58 ? 10.539 -9.922 -16.984 1 93.62 58 TYR B N 1
ATOM 1455 C CA . TYR B 1 58 ? 9.68 -9.609 -15.859 1 93.62 58 TYR B CA 1
ATOM 1456 C C . TYR B 1 58 ? 9.688 -10.734 -14.828 1 93.62 58 TYR B C 1
ATOM 1458 O O . TYR B 1 58 ? 9.43 -11.891 -15.164 1 93.62 58 TYR B O 1
ATOM 1466 N N . LYS B 1 59 ? 9.984 -10.477 -13.531 1 95.94 59 LYS B N 1
ATOM 1467 C CA . LYS B 1 59 ? 10.219 -11.516 -12.531 1 95.94 59 LYS B CA 1
ATOM 1468 C C . LYS B 1 59 ? 9.188 -11.445 -11.414 1 95.94 59 LYS B C 1
ATOM 1470 O O . LYS B 1 59 ? 9.234 -12.227 -10.461 1 95.94 59 LYS B O 1
ATOM 1475 N N . ARG B 1 60 ? 8.234 -10.578 -11.539 1 96.62 60 ARG B N 1
ATOM 1476 C CA . ARG B 1 60 ? 7.289 -10.391 -10.445 1 96.62 60 ARG B CA 1
ATOM 1477 C C . ARG B 1 60 ? 6.008 -11.18 -10.68 1 96.62 60 ARG B C 1
ATOM 1479 O O . ARG B 1 60 ? 6.047 -12.281 -11.242 1 96.62 60 ARG B O 1
ATOM 1486 N N . LEU B 1 61 ? 4.945 -10.789 -10.219 1 97.06 61 LEU B N 1
ATOM 1487 C CA . LEU B 1 61 ? 3.73 -11.594 -10.156 1 97.06 61 LEU B CA 1
ATOM 1488 C C . LEU B 1 61 ? 3.01 -11.594 -11.5 1 97.06 61 LEU B C 1
ATOM 1490 O O . LEU B 1 61 ? 2.803 -10.531 -12.102 1 97.06 61 LEU B O 1
ATOM 1494 N N . THR B 1 62 ? 2.766 -12.688 -12.016 1 96.81 62 THR B N 1
ATOM 1495 C CA . THR B 1 62 ? 1.884 -12.93 -13.156 1 96.81 62 THR B CA 1
ATOM 1496 C C . THR B 1 62 ? 0.945 -14.102 -12.867 1 96.81 62 THR B C 1
ATOM 1498 O O . THR B 1 62 ? 1.104 -14.805 -11.867 1 96.81 62 THR B O 1
ATOM 1501 N N . PRO B 1 63 ? -0.034 -14.25 -13.758 1 96.19 63 PRO B N 1
ATOM 1502 C CA . PRO B 1 63 ? -0.903 -15.414 -13.547 1 96.19 63 PRO B CA 1
ATOM 1503 C C . PRO B 1 63 ? -0.138 -16.734 -13.57 1 96.19 63 PRO B C 1
ATOM 1505 O O . PRO B 1 63 ? -0.547 -17.703 -12.922 1 96.19 63 PRO B O 1
ATOM 1508 N N . ASP B 1 64 ? 1.081 -16.781 -14.148 1 95.06 64 ASP B N 1
ATOM 1509 C CA . ASP B 1 64 ? 1.835 -18.031 -14.312 1 95.06 64 ASP B CA 1
ATOM 1510 C C . ASP B 1 64 ? 3.111 -18.016 -13.477 1 95.06 64 ASP B C 1
ATOM 1512 O O . ASP B 1 64 ? 3.906 -18.953 -13.523 1 95.06 64 ASP B O 1
ATOM 1516 N N . GLN B 1 65 ? 3.258 -16.906 -12.797 1 96.12 65 GLN B N 1
ATOM 1517 C CA . GLN B 1 65 ? 4.496 -16.75 -12.039 1 96.12 65 GLN B CA 1
ATOM 1518 C C . GLN B 1 65 ? 4.215 -16.266 -10.617 1 96.12 65 GLN B C 1
ATOM 1520 O O . GLN B 1 65 ? 3.549 -15.258 -10.422 1 96.12 65 GLN B O 1
ATOM 1525 N N . SER B 1 66 ? 4.762 -16.969 -9.664 1 97 66 SER B N 1
ATOM 1526 C CA . SER B 1 66 ? 4.578 -16.594 -8.266 1 97 66 SER B CA 1
ATOM 1527 C C . SER B 1 66 ? 5.637 -15.594 -7.816 1 97 66 SER B C 1
ATOM 1529 O O . SER B 1 66 ? 6.625 -15.367 -8.516 1 97 66 SER B O 1
ATOM 1531 N N . VAL B 1 67 ? 5.34 -15.031 -6.66 1 97.06 67 VAL B N 1
ATOM 1532 C CA . VAL B 1 67 ? 6.281 -14.07 -6.098 1 97.06 67 VAL B CA 1
ATOM 1533 C C . VAL B 1 67 ? 6.305 -14.195 -4.578 1 97.06 67 VAL B C 1
ATOM 1535 O O . VAL B 1 67 ? 5.312 -14.594 -3.965 1 97.06 67 VAL B O 1
ATOM 1538 N N . GLY B 1 68 ? 7.441 -13.914 -4.07 1 95 68 GLY B N 1
ATOM 1539 C CA . GLY B 1 68 ? 7.539 -13.844 -2.623 1 95 68 GLY B CA 1
ATOM 1540 C C . GLY B 1 68 ? 7.137 -12.492 -2.059 1 95 68 GLY B C 1
ATOM 1541 O O . GLY B 1 68 ? 7.355 -11.461 -2.693 1 95 68 GLY B O 1
ATOM 1542 N N . LEU B 1 69 ? 6.531 -12.523 -0.889 1 88.88 69 LEU B N 1
ATOM 1543 C CA . LEU B 1 69 ? 6.258 -11.289 -0.16 1 88.88 69 LEU B CA 1
ATOM 1544 C C . LEU B 1 69 ? 7.449 -10.891 0.705 1 88.88 69 LEU B C 1
ATOM 1546 O O . LEU B 1 69 ? 7.898 -11.672 1.545 1 88.88 69 LEU B O 1
ATOM 1550 N N . ARG B 1 70 ? 7.832 -9.703 0.452 1 87.31 70 ARG B N 1
ATOM 1551 C CA . ARG B 1 70 ? 9.055 -9.234 1.096 1 87.31 70 ARG B CA 1
ATOM 1552 C C . ARG B 1 70 ? 8.93 -9.305 2.615 1 87.31 70 ARG B C 1
ATOM 1554 O O . ARG B 1 70 ? 7.984 -8.766 3.191 1 87.31 70 ARG B O 1
ATOM 1561 N N . HIS B 1 71 ? 9.844 -10.047 3.254 1 81.81 71 HIS B N 1
ATOM 1562 C CA . HIS B 1 71 ? 10.016 -10.164 4.695 1 81.81 71 HIS B CA 1
ATOM 1563 C C . HIS B 1 71 ? 8.797 -10.82 5.344 1 81.81 71 HIS B C 1
ATOM 1565 O O . HIS B 1 71 ? 8.594 -10.703 6.555 1 81.81 71 HIS B O 1
ATOM 1571 N N . ALA B 1 72 ? 7.984 -11.469 4.641 1 82.31 72 ALA B N 1
ATOM 1572 C CA . ALA B 1 72 ? 6.777 -12.078 5.199 1 82.31 72 ALA B CA 1
ATOM 1573 C C . ALA B 1 72 ? 6.926 -13.594 5.293 1 82.31 72 ALA B C 1
ATOM 1575 O O . ALA B 1 72 ? 6.184 -14.25 6.031 1 82.31 72 ALA B O 1
ATOM 1576 N N . GLY B 1 73 ? 7.809 -14.141 4.496 1 86.19 73 GLY B N 1
ATOM 1577 C CA . GLY B 1 73 ? 8.016 -15.578 4.496 1 86.19 73 GLY B CA 1
ATOM 1578 C C . GLY B 1 73 ? 6.953 -16.344 3.727 1 86.19 73 GLY B C 1
ATOM 1579 O O . GLY B 1 73 ? 6.715 -17.516 3.988 1 86.19 73 GLY B O 1
ATOM 1580 N N . PHE B 1 74 ? 6.262 -15.664 2.801 1 88.44 74 PHE B N 1
ATOM 1581 C CA . PHE B 1 74 ? 5.195 -16.281 2.025 1 88.44 74 PHE B CA 1
ATOM 1582 C C . PHE B 1 74 ? 5.406 -16.062 0.534 1 88.44 74 PHE B C 1
ATOM 1584 O O . PHE B 1 74 ? 6.008 -15.062 0.133 1 88.44 74 PHE B O 1
ATOM 1591 N N . VAL B 1 75 ? 4.906 -17.016 -0.121 1 92.56 75 VAL B N 1
ATOM 1592 C CA . VAL B 1 75 ? 4.852 -16.938 -1.577 1 92.56 75 VAL B CA 1
ATOM 1593 C C . VAL B 1 75 ? 3.398 -16.953 -2.043 1 92.56 75 VAL B C 1
ATOM 1595 O O . VAL B 1 75 ? 2.582 -17.719 -1.538 1 92.56 75 VAL B O 1
ATOM 1598 N N . ILE B 1 76 ? 3.117 -16.078 -3.051 1 93.44 76 ILE B N 1
ATOM 1599 C CA . ILE B 1 76 ? 1.73 -16.031 -3.5 1 93.44 76 ILE B CA 1
ATOM 1600 C C . ILE B 1 76 ? 1.654 -16.391 -4.984 1 93.44 76 ILE B C 1
ATOM 1602 O O . ILE B 1 76 ? 2.604 -16.156 -5.734 1 93.44 76 ILE B O 1
ATOM 1606 N N . SER B 1 77 ? 0.52 -16.953 -5.312 1 94.62 77 SER B N 1
ATOM 1607 C CA . SER B 1 77 ? 0.202 -17.328 -6.688 1 94.62 77 SER B CA 1
ATOM 1608 C C . SER B 1 77 ? -1.224 -16.922 -7.055 1 94.62 77 SER B C 1
ATOM 1610 O O . SER B 1 77 ? -2.146 -17.094 -6.254 1 94.62 77 SER B O 1
ATOM 1612 N N . VAL B 1 78 ? -1.348 -16.453 -8.266 1 95.44 78 VAL B N 1
ATOM 1613 C CA . VAL B 1 78 ? -2.656 -15.961 -8.688 1 95.44 78 VAL B CA 1
ATOM 1614 C C . VAL B 1 78 ? -3.566 -17.141 -9.023 1 95.44 78 VAL B C 1
ATOM 1616 O O . VAL B 1 78 ? -3.152 -18.078 -9.719 1 95.44 78 VAL B O 1
ATOM 1619 N N . GLN B 1 79 ? -4.746 -17.062 -8.516 1 92 79 GLN B N 1
ATOM 1620 C CA . GLN B 1 79 ? -5.762 -18.062 -8.828 1 92 79 GLN B CA 1
ATOM 1621 C C . GLN B 1 79 ? -6.812 -17.5 -9.781 1 92 79 GLN B C 1
ATOM 1623 O O . GLN B 1 79 ? -7.285 -18.203 -10.68 1 92 79 GLN B O 1
ATOM 1628 N N . LYS B 1 80 ? -7.227 -16.281 -9.508 1 92.56 80 LYS B N 1
ATOM 1629 C CA . LYS B 1 80 ? -8.305 -15.672 -10.273 1 92.56 80 LYS B CA 1
ATOM 1630 C C . LYS B 1 80 ? -8.086 -14.164 -10.43 1 92.56 80 LYS B C 1
ATOM 1632 O O . LYS B 1 80 ? -7.652 -13.5 -9.492 1 92.56 80 LYS B O 1
ATOM 1637 N N . LEU B 1 81 ? -8.406 -13.703 -11.648 1 94.19 81 LEU B N 1
ATOM 1638 C CA . LEU B 1 81 ? -8.422 -12.273 -11.922 1 94.19 81 LEU B CA 1
ATOM 1639 C C . LEU B 1 81 ? -9.844 -11.719 -11.82 1 94.19 81 LEU B C 1
ATOM 1641 O O . LEU B 1 81 ? -10.766 -12.242 -12.445 1 94.19 81 LEU B O 1
ATOM 1645 N N . ILE B 1 82 ? -10.016 -10.711 -11.055 1 89.75 82 ILE B N 1
ATOM 1646 C CA . ILE B 1 82 ? -11.32 -10.078 -10.906 1 89.75 82 ILE B CA 1
ATOM 1647 C C . ILE B 1 82 ? -11.32 -8.711 -11.586 1 89.75 82 ILE B C 1
ATOM 1649 O O . ILE B 1 82 ? -10.578 -7.809 -11.172 1 89.75 82 ILE B O 1
ATOM 1653 N N . LYS B 1 83 ? -12.156 -8.609 -12.602 1 90 83 LYS B N 1
ATOM 1654 C CA . LYS B 1 83 ? -12.234 -7.375 -13.367 1 90 83 LYS B CA 1
ATOM 1655 C C . LYS B 1 83 ? -13.562 -6.66 -13.133 1 90 83 LYS B C 1
ATOM 1657 O O . LYS B 1 83 ? -14.57 -7.301 -12.836 1 90 83 LYS B O 1
ATOM 1662 N N . ASN B 1 84 ? -13.414 -5.355 -13.188 1 84.31 84 ASN B N 1
ATOM 1663 C CA . ASN B 1 84 ? -14.648 -4.598 -13.039 1 84.31 84 ASN B CA 1
ATOM 1664 C C . ASN B 1 84 ? -15.469 -4.598 -14.32 1 84.31 84 ASN B C 1
ATOM 1666 O O . ASN B 1 84 ? -15.133 -5.297 -15.281 1 84.31 84 ASN B O 1
ATOM 1670 N N . LYS B 1 85 ? -16.562 -3.844 -14.18 1 87.94 85 LYS B N 1
ATOM 1671 C CA . LYS B 1 85 ? -17.5 -3.809 -15.297 1 87.94 85 LYS B CA 1
ATOM 1672 C C . LYS B 1 85 ? -16.828 -3.295 -16.562 1 87.94 85 LYS B C 1
ATOM 1674 O O . LYS B 1 85 ? -17.219 -3.66 -17.672 1 87.94 85 LYS B O 1
ATOM 1679 N N . ASN B 1 86 ? -15.75 -2.52 -16.453 1 89.19 86 ASN B N 1
ATOM 1680 C CA . ASN B 1 86 ? -15.039 -1.943 -17.578 1 89.19 86 ASN B CA 1
ATOM 1681 C C . ASN B 1 86 ? -13.891 -2.84 -18.047 1 89.19 86 ASN B C 1
ATOM 1683 O O . ASN B 1 86 ? -13.094 -2.445 -18.891 1 89.19 86 ASN B O 1
ATOM 1687 N N . GLY B 1 87 ? -13.758 -3.945 -17.422 1 88.19 87 GLY B N 1
ATOM 1688 C CA . GLY B 1 87 ? -12.727 -4.898 -17.797 1 88.19 87 GLY B CA 1
ATOM 1689 C C . GLY B 1 87 ? -11.391 -4.613 -17.141 1 88.19 87 GLY B C 1
ATOM 1690 O O . GLY B 1 87 ? -10.383 -5.238 -17.469 1 88.19 87 GLY B O 1
ATOM 1691 N N . LYS B 1 88 ? -11.367 -3.666 -16.281 1 84.88 88 LYS B N 1
ATOM 1692 C CA . LYS B 1 88 ? -10.125 -3.314 -15.602 1 84.88 88 LYS B CA 1
ATOM 1693 C C . LYS B 1 88 ? -9.891 -4.199 -14.383 1 84.88 88 LYS B C 1
ATOM 1695 O O . LYS B 1 88 ? -10.82 -4.473 -13.617 1 84.88 88 LYS B O 1
ATOM 1700 N N . LEU B 1 89 ? -8.688 -4.688 -14.266 1 89.06 89 LEU B N 1
ATOM 1701 C CA . LEU B 1 89 ? -8.297 -5.52 -13.133 1 89.06 89 LEU B CA 1
ATOM 1702 C C . LEU B 1 89 ? -8.336 -4.727 -11.836 1 89.06 89 LEU B C 1
ATOM 1704 O O . LEU B 1 89 ? -7.695 -3.68 -11.719 1 89.06 89 LEU B O 1
ATOM 1708 N N . VAL B 1 90 ? -9.156 -5.293 -10.953 1 82.81 90 VAL B N 1
ATOM 1709 C CA . VAL B 1 90 ? -9.297 -4.535 -9.711 1 82.81 90 VAL B CA 1
ATOM 1710 C C . VAL B 1 90 ? -8.781 -5.363 -8.539 1 82.81 90 VAL B C 1
ATOM 1712 O O . VAL B 1 90 ? -8.289 -4.812 -7.551 1 82.81 90 VAL B O 1
ATOM 1715 N N . GLU B 1 91 ? -8.938 -6.664 -8.703 1 90.06 91 GLU B N 1
ATOM 1716 C CA . GLU B 1 91 ? -8.586 -7.547 -7.594 1 90.06 91 GLU B CA 1
ATOM 1717 C C . GLU B 1 91 ? -8.039 -8.875 -8.102 1 90.06 91 GLU B C 1
ATOM 1719 O O . GLU B 1 91 ? -8.375 -9.32 -9.203 1 90.06 91 GLU B O 1
ATOM 1724 N N . LEU B 1 92 ? -7.172 -9.414 -7.25 1 93.56 92 LEU B N 1
ATOM 1725 C CA . LEU B 1 92 ? -6.645 -10.75 -7.496 1 93.56 92 LEU B CA 1
ATOM 1726 C C . LEU B 1 92 ? -7.027 -11.703 -6.363 1 93.56 92 LEU B C 1
ATOM 1728 O O . LEU B 1 92 ? -7.008 -11.32 -5.191 1 93.56 92 LEU B O 1
ATOM 1732 N N . GLU B 1 93 ? -7.441 -12.828 -6.762 1 88.62 93 GLU B N 1
ATOM 1733 C CA . GLU B 1 93 ? -7.457 -13.93 -5.809 1 88.62 93 GLU B CA 1
ATOM 1734 C C . GLU B 1 93 ? -6.184 -14.766 -5.906 1 88.62 93 GLU B C 1
ATOM 1736 O O . GLU B 1 93 ? -5.809 -15.203 -6.992 1 88.62 93 GLU B O 1
ATOM 1741 N N . ALA B 1 94 ? -5.559 -14.883 -4.773 1 92.12 94 ALA B N 1
ATOM 1742 C CA . ALA B 1 94 ? -4.273 -15.578 -4.809 1 92.12 94 ALA B CA 1
ATOM 1743 C C . ALA B 1 94 ? -4.164 -16.578 -3.666 1 92.12 94 ALA B C 1
ATOM 1745 O O . ALA B 1 94 ? -4.82 -16.438 -2.633 1 92.12 94 ALA B O 1
ATOM 1746 N N . THR B 1 95 ? -3.367 -17.578 -3.953 1 89.12 95 THR B N 1
ATOM 1747 C CA . THR B 1 95 ? -2.994 -18.5 -2.891 1 89.12 95 THR B CA 1
ATOM 1748 C C . THR B 1 95 ? -1.674 -18.094 -2.25 1 89.12 95 THR B C 1
ATOM 1750 O O . THR B 1 95 ? -0.837 -17.453 -2.896 1 89.12 95 THR B O 1
ATOM 1753 N N . CYS B 1 96 ? -1.665 -18.391 -1.039 1 87.94 96 CYS B N 1
ATOM 1754 C CA . CYS B 1 96 ? -0.452 -18.094 -0.288 1 87.94 96 CYS B CA 1
ATOM 1755 C C . CYS B 1 96 ? 0.087 -19.328 0.405 1 87.94 96 CYS B C 1
ATOM 1757 O O . CYS B 1 96 ? -0.674 -20.094 1.007 1 87.94 96 CYS B O 1
ATOM 1759 N N . ARG B 1 97 ? 1.445 -19.469 0.266 1 86.31 97 ARG B N 1
ATOM 1760 C CA . ARG B 1 97 ? 2.127 -20.594 0.911 1 86.31 97 ARG B CA 1
ATOM 1761 C C . ARG B 1 97 ? 3.404 -20.125 1.604 1 86.31 97 ARG B C 1
ATOM 1763 O O . ARG B 1 97 ? 4.035 -19.156 1.171 1 86.31 97 ARG B O 1
ATOM 1770 N N . LYS B 1 98 ? 3.725 -20.875 2.637 1 84.38 98 LYS B N 1
ATOM 1771 C CA . LYS B 1 98 ? 4.996 -20.578 3.291 1 84.38 98 LYS B CA 1
ATOM 1772 C C . LYS B 1 98 ? 6.168 -20.781 2.334 1 84.38 98 LYS B C 1
ATOM 1774 O O . LYS B 1 98 ? 6.184 -21.734 1.559 1 84.38 98 LYS B O 1
ATOM 1779 N N . SER B 1 99 ? 7.102 -19.859 2.447 1 88.19 99 SER B N 1
ATOM 1780 C CA . SER B 1 99 ? 8.227 -19.859 1.521 1 88.19 99 SER B CA 1
ATOM 1781 C C . SER B 1 99 ? 9.023 -21.156 1.608 1 88.19 99 SER B C 1
ATOM 1783 O O . SER B 1 99 ? 9.617 -21.594 0.621 1 88.19 99 SER B O 1
ATOM 1785 N N . ASP B 1 100 ? 9.039 -21.734 2.764 1 87.88 100 ASP B N 1
ATOM 1786 C CA . ASP B 1 100 ? 9.812 -22.969 2.939 1 87.88 100 ASP B CA 1
ATOM 1787 C C . ASP B 1 100 ? 9.102 -24.156 2.285 1 87.88 100 ASP B C 1
ATOM 1789 O O . ASP B 1 100 ? 9.711 -25.203 2.066 1 87.88 100 ASP B O 1
ATOM 1793 N N . THR B 1 101 ? 7.844 -24.078 1.927 1 86.31 101 THR B N 1
ATOM 1794 C CA . THR B 1 101 ? 7.082 -25.156 1.314 1 86.31 101 THR B CA 1
ATOM 1795 C C . THR B 1 101 ? 6.785 -24.844 -0.15 1 86.31 101 THR B C 1
ATOM 1797 O O . THR B 1 101 ? 6.27 -25.703 -0.877 1 86.31 101 THR B O 1
ATOM 1800 N N . ALA B 1 102 ? 7.035 -23.703 -0.573 1 88.94 102 ALA B N 1
ATOM 1801 C CA . ALA B 1 102 ? 6.742 -23.266 -1.937 1 88.94 102 ALA B CA 1
ATOM 1802 C C . ALA B 1 102 ? 8.008 -23.25 -2.791 1 88.94 102 ALA B C 1
ATOM 1804 O O . ALA B 1 102 ? 9.117 -23.25 -2.262 1 88.94 102 ALA B O 1
ATOM 1805 N N . GLU B 1 103 ? 7.754 -23.297 -4.07 1 92.12 103 GLU B N 1
ATOM 1806 C CA . GLU B 1 103 ? 8.867 -23.078 -4.992 1 92.12 103 GLU B CA 1
ATOM 1807 C C . GLU B 1 103 ? 9.492 -21.703 -4.789 1 92.12 103 GLU B C 1
ATOM 1809 O O . GLU B 1 103 ? 8.789 -20.719 -4.582 1 92.12 103 GLU B O 1
ATOM 1814 N N . LYS B 1 104 ? 10.789 -21.703 -4.906 1 94.38 104 LYS B N 1
ATOM 1815 C CA . LYS B 1 104 ? 11.508 -20.453 -4.699 1 94.38 104 LYS B CA 1
ATOM 1816 C C . LYS B 1 104 ? 11.102 -19.406 -5.738 1 94.38 104 LYS B C 1
ATOM 1818 O O . LYS B 1 104 ? 11.266 -19.625 -6.941 1 94.38 104 LYS B O 1
ATOM 1823 N N . PRO B 1 105 ? 10.57 -18.375 -5.32 1 96.19 105 PRO B N 1
ATOM 1824 C CA . PRO B 1 105 ? 10.156 -17.344 -6.27 1 96.19 105 PRO B CA 1
ATOM 1825 C C . PRO B 1 105 ? 11.336 -16.609 -6.898 1 96.19 105 PRO B C 1
ATOM 1827 O O . PRO B 1 105 ? 12.445 -16.625 -6.348 1 96.19 105 PRO B O 1
ATOM 1830 N N . LYS B 1 106 ? 11.117 -15.984 -7.996 1 95.56 106 LYS B N 1
ATOM 1831 C CA . LYS B 1 106 ? 12.172 -15.258 -8.711 1 95.56 106 LYS B CA 1
ATOM 1832 C C . LYS B 1 106 ? 12.391 -13.875 -8.109 1 95.56 106 LYS B C 1
ATOM 1834 O O . LYS B 1 106 ? 13.477 -13.305 -8.234 1 95.56 106 LYS B O 1
ATOM 1839 N N . ALA B 1 107 ? 11.383 -13.367 -7.469 1 96.69 107 ALA B N 1
ATOM 1840 C CA . ALA B 1 107 ? 11.469 -12.023 -6.902 1 96.69 107 ALA B CA 1
ATOM 1841 C C . ALA B 1 107 ? 10.57 -11.883 -5.676 1 96.69 107 ALA B C 1
ATOM 1843 O O . ALA B 1 107 ? 9.734 -12.75 -5.414 1 96.69 107 ALA B O 1
ATOM 1844 N N . PHE B 1 108 ? 10.859 -10.852 -4.887 1 94.12 108 PHE B N 1
ATOM 1845 C CA . PHE B 1 108 ? 10.039 -10.453 -3.752 1 94.12 108 PHE B CA 1
ATOM 1846 C C . PHE B 1 108 ? 9.5 -9.039 -3.945 1 94.12 108 PHE B C 1
ATOM 1848 O O . PHE B 1 108 ? 10.219 -8.164 -4.434 1 94.12 108 PHE B O 1
ATOM 1855 N N . ILE B 1 109 ? 8.227 -8.945 -3.557 1 92.19 109 ILE B N 1
ATOM 1856 C CA . ILE B 1 109 ? 7.641 -7.629 -3.773 1 92.19 109 ILE B CA 1
ATOM 1857 C C . ILE B 1 109 ? 7.203 -7.031 -2.438 1 92.19 109 ILE B C 1
ATOM 1859 O O . ILE B 1 109 ? 6.984 -7.762 -1.467 1 92.19 109 ILE B O 1
ATOM 1863 N N . HIS B 1 110 ? 7.113 -5.711 -2.539 1 81.88 110 HIS B N 1
ATOM 1864 C CA . HIS B 1 110 ? 6.578 -4.992 -1.39 1 81.88 110 HIS B CA 1
ATOM 1865 C C . HIS B 1 110 ? 5.066 -5.16 -1.289 1 81.88 110 HIS B C 1
ATOM 1867 O O . HIS B 1 110 ? 4.383 -5.281 -2.309 1 81.88 110 HIS B O 1
ATOM 1873 N N . TRP B 1 111 ? 4.598 -5.113 -0.118 1 85.06 111 TRP B N 1
ATOM 1874 C CA . TRP B 1 111 ? 3.184 -5.332 0.17 1 85.06 111 TRP B CA 1
ATOM 1875 C C . TRP B 1 111 ? 2.771 -4.609 1.447 1 85.06 111 TRP B C 1
ATOM 1877 O O . TRP B 1 111 ? 3.613 -4.297 2.291 1 85.06 111 TRP B O 1
ATOM 1887 N N . VAL B 1 112 ? 1.562 -4.32 1.437 1 81.62 112 VAL B N 1
ATOM 1888 C CA . VAL B 1 112 ? 1.023 -3.695 2.639 1 81.62 112 VAL B CA 1
ATOM 1889 C C . VAL B 1 112 ? -0.284 -4.375 3.037 1 81.62 112 VAL B C 1
ATOM 1891 O O . VAL B 1 112 ? -1.117 -4.684 2.182 1 81.62 112 VAL B O 1
ATOM 1894 N N . SER B 1 113 ? -0.341 -4.695 4.285 1 80.06 113 SER B N 1
ATOM 1895 C CA . SER B 1 113 ? -1.595 -5.18 4.855 1 80.06 113 SER B CA 1
ATOM 1896 C C . SER B 1 113 ? -2.205 -4.148 5.801 1 80.06 113 SER B C 1
ATOM 1898 O O . SER B 1 113 ? -1.483 -3.467 6.531 1 80.06 113 SER B O 1
ATOM 1900 N N . ASN B 1 114 ? -3.549 -3.971 5.711 1 79.25 114 ASN B N 1
ATOM 1901 C CA . ASN B 1 114 ? -4.281 -3.047 6.57 1 79.25 114 ASN B CA 1
ATOM 1902 C C . ASN B 1 114 ? -3.693 -1.64 6.508 1 79.25 114 ASN B C 1
ATOM 1904 O O . ASN B 1 114 ? -3.295 -1.083 7.535 1 79.25 114 ASN B O 1
ATOM 1908 N N . PRO B 1 115 ? -3.555 -1.146 5.363 1 85.19 115 PRO B N 1
ATOM 1909 C CA . PRO B 1 115 ? -2.963 0.188 5.234 1 85.19 115 PRO B CA 1
ATOM 1910 C C . PRO B 1 115 ? -3.814 1.275 5.887 1 85.19 115 PRO B C 1
ATOM 1912 O O . PRO B 1 115 ? -5.004 1.062 6.145 1 85.19 115 PRO B O 1
ATOM 1915 N N . LEU B 1 116 ? -3.127 2.285 6.277 1 87.38 116 LEU B N 1
ATOM 1916 C CA . LEU B 1 116 ? -3.869 3.496 6.609 1 87.38 116 LEU B CA 1
ATOM 1917 C C . LEU B 1 116 ? -4.27 4.25 5.344 1 87.38 116 LEU B C 1
ATOM 1919 O O . LEU B 1 116 ? -3.42 4.555 4.504 1 87.38 116 LEU B O 1
ATOM 1923 N N . ILE B 1 117 ? -5.562 4.512 5.211 1 87.25 117 ILE B N 1
ATOM 1924 C CA . ILE B 1 117 ? -6.086 5.191 4.031 1 87.25 117 ILE B CA 1
ATOM 1925 C C . ILE B 1 117 ? -6.055 6.703 4.254 1 87.25 117 ILE B C 1
ATOM 1927 O O . ILE B 1 117 ? -6.434 7.188 5.324 1 87.25 117 ILE B O 1
ATOM 1931 N N . CYS B 1 118 ? -5.555 7.355 3.252 1 89.44 118 CYS B N 1
ATOM 1932 C CA . CYS B 1 118 ? -5.508 8.812 3.326 1 89.44 118 CYS B CA 1
ATOM 1933 C C . CYS B 1 118 ? -6.273 9.445 2.172 1 89.44 118 CYS B C 1
ATOM 1935 O O . CYS B 1 118 ? -5.98 9.172 1.005 1 89.44 118 CYS B O 1
ATOM 1937 N N . GLU B 1 119 ? -7.266 10.188 2.564 1 86 119 GLU B N 1
ATOM 1938 C CA . GLU B 1 119 ? -7.961 11.008 1.576 1 86 119 GLU B CA 1
ATOM 1939 C C . GLU B 1 119 ? -7.297 12.375 1.432 1 86 119 GLU B C 1
ATOM 1941 O O . GLU B 1 119 ? -7.25 13.148 2.387 1 86 119 GLU B O 1
ATOM 1946 N N . LEU B 1 120 ? -6.859 12.672 0.212 1 85.5 120 LEU B N 1
ATOM 1947 C CA . LEU B 1 120 ? -6.035 13.852 -0.001 1 85.5 120 LEU B CA 1
ATOM 1948 C C . LEU B 1 120 ? -6.852 14.977 -0.634 1 85.5 120 LEU B C 1
ATOM 1950 O O . LEU B 1 120 ? -7.645 14.734 -1.546 1 85.5 120 LEU B O 1
ATOM 1954 N N . ARG B 1 121 ? -6.68 16.094 -0.012 1 80.94 121 ARG B N 1
ATOM 1955 C CA . ARG B 1 121 ? -7.188 17.328 -0.612 1 80.94 121 ARG B CA 1
ATOM 1956 C C . ARG B 1 121 ? -6.043 18.234 -1.03 1 80.94 121 ARG B C 1
ATOM 1958 O O . ARG B 1 121 ? -5.207 18.609 -0.205 1 80.94 121 ARG B O 1
ATOM 1965 N N . LEU B 1 122 ? -5.977 18.484 -2.293 1 77.81 122 LEU B N 1
ATOM 1966 C CA . LEU B 1 122 ? -4.891 19.297 -2.822 1 77.81 122 LEU B CA 1
ATOM 1967 C C . LEU B 1 122 ? -5.098 20.766 -2.475 1 77.81 122 LEU B C 1
ATOM 1969 O O . LEU B 1 122 ? -6.188 21.312 -2.676 1 77.81 122 LEU B O 1
ATOM 1973 N N . TYR B 1 123 ? -4.051 21.312 -1.869 1 72.5 123 TYR B N 1
ATOM 1974 C CA . TYR B 1 123 ? -4.043 22.75 -1.567 1 72.5 123 TYR B CA 1
ATOM 1975 C C . TYR B 1 123 ? -2.943 23.453 -2.346 1 72.5 123 TYR B C 1
ATOM 1977 O O . TYR B 1 123 ? -1.777 23.062 -2.291 1 72.5 123 TYR B O 1
ATOM 1985 N N . GLU B 1 124 ? -3.355 24.109 -3.398 1 64.75 124 GLU B N 1
ATOM 1986 C CA . GLU B 1 124 ? -2.395 24.953 -4.098 1 64.75 124 GLU B CA 1
ATOM 1987 C C . GLU B 1 124 ? -2.432 26.391 -3.564 1 64.75 124 GLU B C 1
ATOM 1989 O O . GLU B 1 124 ? -3.496 26.891 -3.203 1 64.75 124 GLU B O 1
ATOM 1994 N N . ARG B 1 125 ? -1.404 26.766 -2.797 1 55.53 125 ARG B N 1
ATOM 1995 C CA . ARG B 1 125 ? -1.396 28.188 -2.436 1 55.53 125 ARG B CA 1
ATOM 1996 C C . ARG B 1 125 ? -1.589 29.062 -3.666 1 55.53 125 ARG B C 1
ATOM 1998 O O . ARG B 1 125 ? -0.994 28.812 -4.715 1 55.53 125 ARG B O 1
ATOM 2005 N N . LEU B 1 126 ? -2.768 29.516 -3.771 1 44.44 126 LEU B N 1
ATOM 2006 C CA . LEU B 1 126 ? -2.855 30.625 -4.703 1 44.44 126 LEU B CA 1
ATOM 2007 C C . LEU B 1 126 ? -1.821 31.703 -4.371 1 44.44 126 LEU B C 1
ATOM 2009 O O . LEU B 1 126 ? -1.462 31.875 -3.203 1 44.44 126 LEU B O 1
#

Nearest PDB structures (foldseek):
  4r3z-assembly1_C  TM=8.352E-01  e=5.138E-08  Homo sapiens
  4jxx-assembly1_A  TM=8.732E-01  e=2.683E-06  Escherichia coli K-12
  4p2b-assembly1_A  TM=8.723E-01  e=4.224E-06  Toxoplasma gondii
  4h3s-assembly1_A  TM=7.846E-01  e=1.497E-06  Saccharomyces cerevisiae S288C
  8uk6-assembly1_A  TM=7.452E-01  e=2.136E-05  Candida albicans

Solvent-accessible surface area (backbone atoms only — not comparable to full-atom values): 14037 Å² total; per-residue (Å²): 131,90,64,87,73,70,81,62,81,69,51,54,46,68,52,82,53,54,35,57,28,39,38,60,68,55,86,83,61,71,81,55,72,64,44,54,37,35,42,36,43,46,37,34,30,56,52,86,53,49,36,85,62,88,47,90,90,64,47,48,31,22,67,90,33,40,22,25,40,56,55,46,56,31,30,36,35,52,75,41,84,40,54,45,98,84,65,45,80,54,37,33,36,24,38,30,25,46,42,91,80,39,79,82,49,78,30,66,41,71,71,42,54,75,49,35,37,32,38,49,37,35,42,52,84,120,132,87,64,87,72,70,79,60,84,68,46,54,47,68,53,82,56,53,36,56,30,39,40,54,66,44,85,87,50,72,81,54,59,68,41,58,36,41,44,40,47,50,38,34,30,55,54,87,53,50,38,86,61,88,47,90,88,64,48,48,31,22,67,91,32,39,23,24,39,58,60,48,56,30,29,38,35,52,73,43,82,40,56,46,97,84,65,46,79,52,36,33,34,24,37,30,27,48,44,89,80,40,80,84,51,79,33,64,39,74,71,41,63,77,50,35,36,32,39,49,36,38,42,56,82,123